Protein AF-A0A3E4MYN5-F1 (afdb_monomer_lite)

Structure (mmCIF, N/CA/C/O backbone):
data_AF-A0A3E4MYN5-F1
#
_entry.id   AF-A0A3E4MYN5-F1
#
loop_
_atom_site.group_PDB
_atom_site.id
_atom_site.type_symbol
_atom_site.label_atom_id
_atom_site.label_alt_id
_atom_site.label_comp_id
_atom_site.label_asym_id
_atom_site.label_entity_id
_atom_site.label_seq_id
_atom_site.pdbx_PDB_ins_code
_atom_site.Cartn_x
_atom_site.Cartn_y
_atom_site.Cartn_z
_atom_site.occupancy
_atom_site.B_iso_or_equiv
_atom_site.auth_seq_id
_atom_site.auth_comp_id
_atom_site.auth_asym_id
_atom_site.auth_atom_id
_atom_site.pdbx_PDB_model_num
ATOM 1 N N . MET A 1 1 ? 17.726 -16.359 1.952 1.00 47.84 1 MET A N 1
ATOM 2 C CA . MET A 1 1 ? 16.923 -15.198 1.510 1.00 47.84 1 MET A CA 1
ATOM 3 C C . MET A 1 1 ? 17.774 -14.364 0.583 1.00 47.84 1 MET A C 1
ATOM 5 O O . MET A 1 1 ? 18.949 -14.195 0.881 1.00 47.84 1 MET A O 1
ATOM 9 N N . ASN A 1 2 ? 17.230 -13.945 -0.558 1.00 58.69 2 ASN A N 1
ATOM 10 C CA . ASN A 1 2 ? 17.998 -13.217 -1.563 1.00 58.69 2 ASN A CA 1
ATOM 11 C C . ASN A 1 2 ? 18.380 -11.836 -0.999 1.00 58.69 2 ASN A C 1
ATOM 13 O O . ASN A 1 2 ? 17.564 -11.224 -0.311 1.00 58.69 2 ASN A O 1
ATOM 17 N N . HIS A 1 3 ? 19.586 -11.326 -1.277 1.00 74.69 3 HIS A N 1
ATOM 18 C CA . HIS A 1 3 ? 20.035 -10.018 -0.761 1.00 74.69 3 HIS A CA 1
ATOM 19 C C . HIS A 1 3 ? 19.040 -8.881 -1.073 1.00 74.69 3 HIS A C 1
ATOM 21 O O . HIS A 1 3 ? 18.851 -7.980 -0.261 1.00 74.69 3 HIS A O 1
ATOM 27 N N . LEU A 1 4 ? 18.336 -8.972 -2.207 1.00 80.69 4 LEU A N 1
ATOM 28 C CA . LEU A 1 4 ? 17.331 -7.998 -2.629 1.00 80.69 4 LEU A CA 1
ATOM 29 C C . LEU A 1 4 ? 16.062 -7.986 -1.757 1.00 80.69 4 LEU A C 1
ATOM 31 O O . LEU A 1 4 ? 15.516 -6.912 -1.517 1.00 80.69 4 LEU A O 1
ATOM 35 N N . ASP A 1 5 ? 15.605 -9.139 -1.257 1.00 80.06 5 ASP A N 1
ATOM 36 C CA . ASP A 1 5 ? 14.388 -9.221 -0.429 1.00 80.06 5 ASP A CA 1
ATOM 37 C C . ASP A 1 5 ? 14.565 -8.435 0.873 1.00 80.06 5 ASP A C 1
ATOM 39 O O . ASP A 1 5 ? 13.696 -7.658 1.271 1.00 80.06 5 ASP A O 1
ATOM 43 N N . ASN A 1 6 ? 15.738 -8.585 1.495 1.00 83.50 6 ASN A N 1
ATOM 44 C CA . ASN A 1 6 ? 16.096 -7.857 2.708 1.00 83.50 6 ASN A CA 1
ATOM 45 C C . ASN A 1 6 ? 16.188 -6.348 2.443 1.00 83.50 6 ASN A C 1
ATOM 47 O O . ASN A 1 6 ? 15.702 -5.557 3.242 1.00 83.50 6 ASN A O 1
ATOM 51 N N . HIS A 1 7 ? 16.744 -5.931 1.302 1.00 88.69 7 HIS A N 1
ATOM 52 C CA . HIS A 1 7 ? 16.850 -4.509 0.959 1.00 88.69 7 HIS A CA 1
ATOM 53 C C . HIS A 1 7 ? 15.493 -3.859 0.652 1.00 88.69 7 HIS A C 1
ATOM 55 O O . HIS A 1 7 ? 15.255 -2.717 1.044 1.00 88.69 7 HIS A O 1
ATOM 61 N N . ILE A 1 8 ? 14.585 -4.588 -0.006 1.00 87.38 8 ILE A N 1
ATOM 62 C CA . ILE A 1 8 ? 13.197 -4.160 -0.245 1.00 87.38 8 ILE A CA 1
ATOM 63 C C . ILE A 1 8 ? 12.482 -3.896 1.081 1.00 87.38 8 ILE A C 1
ATOM 65 O O . ILE A 1 8 ? 11.819 -2.873 1.249 1.00 87.38 8 ILE A O 1
ATOM 69 N N . ILE A 1 9 ? 12.648 -4.796 2.043 1.00 84.56 9 ILE A N 1
ATOM 70 C CA . ILE A 1 9 ? 12.071 -4.667 3.381 1.00 84.56 9 ILE A CA 1
ATOM 71 C C . ILE A 1 9 ? 12.673 -3.496 4.118 1.00 84.56 9 ILE A C 1
ATOM 73 O O . ILE A 1 9 ? 11.936 -2.636 4.592 1.00 84.56 9 ILE A O 1
ATOM 77 N N . ASP A 1 10 ? 13.998 -3.421 4.158 1.00 86.94 10 ASP A N 1
ATOM 78 C CA . ASP A 1 10 ? 14.696 -2.315 4.788 1.00 86.94 10 ASP A CA 1
ATOM 79 C C . ASP A 1 10 ? 14.221 -0.976 4.223 1.00 86.94 10 ASP A C 1
ATOM 81 O O . ASP A 1 10 ? 14.010 -0.040 4.993 1.00 86.94 10 ASP A O 1
ATOM 85 N N . ALA A 1 11 ? 13.988 -0.876 2.912 1.00 88.88 11 ALA A N 1
ATOM 86 C CA . ALA A 1 11 ? 13.435 0.323 2.292 1.00 88.88 11 ALA A CA 1
ATOM 87 C C . ALA A 1 11 ? 11.997 0.616 2.757 1.00 88.88 11 ALA A C 1
ATOM 89 O O . ALA A 1 11 ? 11.716 1.737 3.185 1.00 88.88 11 ALA A O 1
ATOM 90 N N . LEU A 1 12 ? 11.101 -0.379 2.729 1.00 87.44 12 LEU A N 1
ATOM 91 C CA . LEU A 1 12 ? 9.710 -0.228 3.179 1.00 87.44 12 LEU A CA 1
ATOM 92 C C . LEU A 1 12 ? 9.636 0.215 4.647 1.00 87.44 12 LEU A C 1
ATOM 94 O O . LEU A 1 12 ? 8.982 1.209 4.962 1.00 87.44 12 LEU A O 1
ATOM 98 N N . TYR A 1 13 ? 10.355 -0.463 5.541 1.00 82.56 13 TYR A N 1
ATOM 99 C CA . TYR A 1 13 ? 10.374 -0.122 6.964 1.00 82.56 13 TYR A CA 1
ATOM 100 C C . TYR A 1 13 ? 11.099 1.190 7.251 1.00 82.56 13 TYR A C 1
ATOM 102 O O . TYR A 1 13 ? 10.694 1.926 8.148 1.00 82.56 13 TYR A O 1
ATOM 110 N N . SER A 1 14 ? 12.117 1.544 6.463 1.00 82.62 14 SER A N 1
ATOM 111 C CA . SER A 1 14 ? 12.738 2.867 6.561 1.00 82.62 14 SER A CA 1
ATOM 112 C C . SER A 1 14 ? 11.757 3.986 6.183 1.00 82.62 14 SER A C 1
ATOM 114 O O . SER A 1 14 ? 11.806 5.038 6.817 1.00 82.62 14 SER A O 1
ATOM 116 N N . LYS A 1 15 ? 10.837 3.785 5.217 1.00 83.56 15 LYS A N 1
ATOM 117 C CA . LYS A 1 15 ? 9.752 4.759 4.952 1.00 83.56 15 LYS A CA 1
ATOM 118 C C . LYS A 1 15 ? 8.786 4.839 6.135 1.00 83.56 15 LYS A C 1
ATOM 120 O O . LYS A 1 15 ? 8.474 5.941 6.573 1.00 83.56 15 LYS A O 1
ATOM 125 N N . ILE A 1 16 ? 8.349 3.696 6.670 1.00 80.38 16 ILE A N 1
ATOM 126 C CA . ILE A 1 16 ? 7.387 3.617 7.787 1.00 80.38 16 ILE A CA 1
ATOM 127 C C . ILE A 1 16 ? 7.913 4.308 9.052 1.00 80.38 16 ILE A C 1
ATOM 129 O O . ILE A 1 16 ? 7.171 5.017 9.727 1.00 80.38 16 ILE A O 1
ATOM 133 N N . ASN A 1 17 ? 9.195 4.108 9.360 1.00 76.00 17 ASN A N 1
ATOM 134 C CA . ASN A 1 17 ? 9.843 4.654 10.552 1.00 76.00 17 ASN A CA 1
ATOM 135 C C . ASN A 1 17 ? 10.451 6.040 10.329 1.00 76.00 17 ASN A C 1
ATOM 137 O O . ASN A 1 17 ? 11.089 6.589 11.233 1.00 76.00 17 ASN A O 1
ATOM 141 N N . SER A 1 18 ? 10.299 6.603 9.129 1.00 71.00 18 SER A N 1
ATOM 142 C CA . SER A 1 18 ? 10.777 7.945 8.846 1.00 71.00 18 SER A CA 1
ATOM 143 C C . SER A 1 18 ? 10.052 8.919 9.769 1.00 71.00 18 SER A C 1
ATOM 145 O O . SER A 1 18 ? 8.834 9.058 9.718 1.00 71.00 18 SER A O 1
ATOM 147 N N . LYS A 1 19 ? 10.812 9.612 10.621 1.00 61.97 19 LYS A N 1
ATOM 148 C CA . LYS A 1 19 ? 10.294 10.700 11.468 1.00 61.97 19 LYS A CA 1
ATOM 149 C C . LYS A 1 19 ? 9.914 11.945 10.659 1.00 61.97 19 LYS A C 1
ATOM 151 O O . LYS A 1 19 ? 9.516 12.947 11.238 1.00 61.97 19 LYS A O 1
ATOM 156 N N . ASN A 1 20 ? 10.122 11.910 9.345 1.00 59.31 20 ASN A N 1
ATOM 157 C CA . ASN A 1 20 ? 9.845 13.004 8.438 1.00 59.31 20 ASN A CA 1
ATOM 158 C C . ASN A 1 20 ? 8.444 12.824 7.850 1.00 59.31 20 ASN A C 1
ATOM 160 O O . ASN A 1 20 ? 8.134 11.759 7.314 1.00 59.31 20 ASN A O 1
ATOM 164 N N . ASP A 1 21 ? 7.650 13.892 7.858 1.00 57.69 21 ASP A N 1
ATOM 165 C CA . ASP A 1 21 ? 6.297 13.939 7.287 1.00 57.69 21 ASP A CA 1
ATOM 166 C C . ASP A 1 21 ? 6.255 13.524 5.805 1.00 57.69 21 ASP A C 1
ATOM 168 O O . ASP A 1 21 ? 5.202 13.225 5.250 1.00 57.69 21 ASP A O 1
ATOM 172 N N . LYS A 1 22 ? 7.411 13.478 5.136 1.00 63.59 22 LYS A N 1
ATOM 173 C CA . LYS A 1 22 ? 7.540 13.096 3.727 1.00 63.59 22 LYS A CA 1
ATOM 174 C C . LYS A 1 22 ? 7.622 11.584 3.465 1.00 63.59 22 LYS A C 1
ATOM 176 O O . LYS A 1 22 ? 7.749 11.216 2.302 1.00 63.59 22 LYS A O 1
ATOM 181 N N . PHE A 1 23 ? 7.585 10.714 4.487 1.00 73.62 23 PHE A N 1
ATOM 182 C CA . PHE A 1 23 ? 7.603 9.241 4.335 1.00 73.62 23 PHE A CA 1
ATOM 183 C C . PHE A 1 23 ? 8.677 8.723 3.357 1.00 73.62 23 PHE A C 1
ATOM 185 O O . PHE A 1 23 ? 8.452 7.777 2.613 1.00 73.62 23 PHE A O 1
ATOM 192 N N . LYS A 1 24 ? 9.852 9.356 3.313 1.00 78.00 24 LYS A N 1
ATOM 193 C CA . LYS A 1 24 ? 10.896 9.107 2.306 1.00 78.00 24 LYS A CA 1
ATOM 194 C C . LYS A 1 24 ? 12.142 8.503 2.958 1.00 78.00 24 LYS A C 1
ATOM 196 O O . LYS A 1 24 ? 12.507 8.896 4.069 1.00 78.00 24 LYS A O 1
ATOM 201 N N . ILE A 1 25 ? 12.824 7.600 2.249 1.00 85.50 25 ILE A N 1
ATOM 202 C CA . ILE A 1 25 ? 14.185 7.162 2.601 1.00 85.50 25 ILE A CA 1
ATOM 203 C C . ILE A 1 25 ? 15.215 8.106 1.976 1.00 85.50 25 ILE A C 1
ATOM 205 O O . ILE A 1 25 ? 15.001 8.624 0.880 1.00 85.50 25 ILE A O 1
ATOM 209 N N . SER A 1 26 ? 16.334 8.362 2.658 1.00 86.12 26 SER A N 1
ATOM 210 C CA . SER A 1 26 ? 17.365 9.248 2.106 1.00 86.12 26 SER A CA 1
ATOM 211 C C . SER A 1 26 ? 17.964 8.669 0.822 1.00 86.12 26 SER A C 1
ATOM 213 O O . SER A 1 26 ? 18.038 7.453 0.645 1.00 86.12 26 SER A O 1
ATOM 215 N N . GLU A 1 27 ? 18.423 9.544 -0.072 1.00 89.56 27 GLU A N 1
ATOM 216 C CA . GLU A 1 27 ? 19.069 9.142 -1.331 1.00 89.56 27 GLU A CA 1
ATOM 217 C C . GLU A 1 27 ? 20.306 8.286 -1.076 1.00 89.56 27 GLU A C 1
ATOM 219 O O . GLU A 1 27 ? 20.479 7.239 -1.695 1.00 89.56 27 GLU A O 1
ATOM 224 N N . GLN A 1 28 ? 21.104 8.671 -0.077 1.00 90.19 28 GLN A N 1
ATOM 225 C CA . GLN A 1 28 ? 22.245 7.887 0.379 1.00 90.19 28 GLN A CA 1
ATOM 226 C C . GLN A 1 28 ? 21.822 6.483 0.827 1.00 90.19 28 GLN A C 1
ATOM 228 O O . GLN A 1 28 ? 22.451 5.505 0.433 1.00 90.19 28 GLN A O 1
ATOM 233 N N . ARG A 1 29 ? 20.746 6.355 1.619 1.00 90.81 29 ARG A N 1
ATOM 234 C CA . ARG A 1 29 ? 20.261 5.045 2.075 1.00 90.81 29 ARG A CA 1
ATOM 235 C C . ARG A 1 29 ? 19.728 4.209 0.914 1.00 90.81 29 ARG A C 1
ATOM 237 O O . ARG A 1 29 ? 20.010 3.018 0.879 1.00 90.81 29 ARG A O 1
ATOM 244 N N . PHE A 1 30 ? 19.008 4.809 -0.034 1.00 92.12 30 PHE A N 1
ATOM 245 C CA . PHE A 1 30 ? 18.539 4.110 -1.234 1.00 92.12 30 PHE A CA 1
ATOM 246 C C . PHE A 1 30 ? 19.709 3.574 -2.062 1.00 92.12 30 PHE A C 1
ATOM 248 O O . PHE A 1 30 ? 19.714 2.399 -2.417 1.00 92.12 30 PHE A O 1
ATOM 255 N N . ASN A 1 31 ? 20.736 4.396 -2.291 1.00 91.69 31 ASN A N 1
ATOM 256 C CA . ASN A 1 31 ? 21.931 3.970 -3.011 1.00 91.69 31 ASN A CA 1
ATOM 257 C C . ASN A 1 31 ? 22.695 2.863 -2.260 1.00 91.69 31 ASN A C 1
ATOM 259 O O . ASN A 1 31 ? 23.165 1.919 -2.880 1.00 91.69 31 ASN A O 1
ATOM 263 N N . VAL A 1 32 ? 22.770 2.917 -0.925 1.00 92.44 32 VAL A N 1
ATOM 264 C CA . VAL A 1 32 ? 23.364 1.834 -0.114 1.00 92.44 32 VAL A CA 1
ATOM 265 C C . VAL A 1 32 ? 22.583 0.524 -0.253 1.00 92.44 32 VAL A C 1
ATOM 267 O O . VAL A 1 32 ? 23.192 -0.539 -0.324 1.00 92.44 32 VAL A O 1
ATOM 270 N N . LEU A 1 33 ? 21.250 0.586 -0.289 1.00 92.19 33 LEU A N 1
ATOM 271 C CA . LEU A 1 33 ? 20.398 -0.599 -0.398 1.00 92.19 33 LEU A CA 1
ATOM 272 C C . LEU A 1 33 ? 20.410 -1.197 -1.810 1.00 92.19 33 LEU A C 1
ATOM 274 O O . LEU A 1 33 ? 20.497 -2.408 -1.965 1.00 92.19 33 LEU A O 1
ATOM 278 N N . PHE A 1 34 ? 20.322 -0.384 -2.856 1.00 92.69 34 PHE A N 1
ATOM 279 C CA . PHE A 1 34 ? 20.093 -0.903 -4.209 1.00 92.69 34 PHE A CA 1
ATOM 280 C C . PHE A 1 34 ? 21.289 -0.736 -5.148 1.00 92.69 34 PHE A C 1
ATOM 282 O O . PHE A 1 34 ? 21.304 -1.331 -6.221 1.00 92.69 34 PHE A O 1
ATOM 289 N N . GLY A 1 35 ? 22.309 0.028 -4.752 1.00 91.88 35 GLY A N 1
ATOM 290 C CA . GLY A 1 35 ? 23.487 0.298 -5.578 1.00 91.88 35 GLY A CA 1
ATOM 291 C C . GLY A 1 35 ? 23.175 1.082 -6.853 1.00 91.88 35 GLY A C 1
ATOM 292 O O . GLY A 1 35 ? 23.945 0.985 -7.806 1.00 91.88 35 GLY A O 1
ATOM 293 N N . ILE A 1 36 ? 22.045 1.797 -6.883 1.00 93.06 36 ILE A N 1
ATOM 294 C CA . ILE A 1 36 ? 21.559 2.575 -8.025 1.00 93.06 36 ILE A CA 1
ATOM 295 C C . ILE A 1 36 ? 21.145 3.982 -7.588 1.00 93.06 36 ILE A C 1
ATOM 297 O O . ILE A 1 36 ? 20.711 4.209 -6.452 1.00 93.06 36 ILE A O 1
ATOM 301 N N . SER A 1 37 ? 21.233 4.929 -8.523 1.00 91.50 37 SER A N 1
ATOM 302 C CA . SER A 1 37 ? 20.778 6.301 -8.305 1.00 91.50 37 SER A CA 1
ATOM 303 C C . SER A 1 37 ? 19.246 6.363 -8.173 1.00 91.50 37 SER A C 1
ATOM 305 O O . SER A 1 37 ? 18.537 5.849 -9.043 1.00 91.50 37 SER A O 1
ATOM 307 N N . PRO A 1 38 ? 18.704 7.049 -7.149 1.00 90.50 38 PRO A N 1
ATOM 308 C CA . PRO A 1 38 ? 17.270 7.320 -7.048 1.00 90.50 38 PRO A CA 1
ATOM 309 C C . PRO A 1 38 ? 16.726 8.135 -8.228 1.00 90.50 38 PRO A C 1
ATOM 311 O O . PRO A 1 38 ? 15.574 7.955 -8.618 1.00 90.50 38 PRO A O 1
ATOM 314 N N . THR A 1 39 ? 17.547 9.012 -8.815 1.00 90.69 39 THR A N 1
ATOM 315 C CA . THR A 1 39 ? 17.186 9.786 -10.013 1.00 90.69 39 THR A CA 1
ATOM 316 C C . THR A 1 39 ? 16.968 8.864 -11.203 1.00 90.69 39 THR A C 1
ATOM 318 O O . THR A 1 39 ? 15.941 8.966 -11.876 1.00 90.69 39 THR A O 1
ATOM 321 N N . PHE A 1 40 ? 17.886 7.913 -11.404 1.00 91.62 40 PHE A N 1
ATOM 322 C CA . PHE A 1 40 ? 17.761 6.922 -12.467 1.00 91.62 40 PHE A CA 1
ATOM 323 C C . PHE A 1 40 ? 16.501 6.074 -12.267 1.00 91.62 40 PHE A C 1
ATOM 325 O O . PHE A 1 40 ? 15.706 5.902 -13.186 1.00 91.62 40 PHE A O 1
ATOM 332 N N . TYR A 1 41 ? 16.275 5.615 -11.033 1.00 92.12 41 TYR A N 1
ATOM 333 C CA . TYR A 1 41 ? 15.111 4.819 -10.657 1.00 92.12 41 TYR A CA 1
ATOM 334 C C . TYR A 1 41 ? 13.768 5.513 -10.919 1.00 92.12 41 TYR A C 1
ATOM 336 O O . TYR A 1 41 ? 12.853 4.903 -11.469 1.00 92.12 41 TYR A O 1
ATOM 344 N N . LEU A 1 42 ? 13.641 6.780 -10.519 1.00 89.38 42 LEU A N 1
ATOM 345 C CA . LEU A 1 42 ? 12.385 7.519 -10.621 1.00 89.38 42 LEU A CA 1
ATOM 346 C C . LEU A 1 42 ? 12.098 8.039 -12.030 1.00 89.38 42 LEU A C 1
ATOM 348 O O . LEU A 1 42 ? 10.951 7.995 -12.468 1.00 89.38 42 LEU A O 1
ATOM 352 N N . TYR A 1 43 ? 13.111 8.580 -12.707 1.00 88.44 43 TYR A N 1
ATOM 353 C CA . TYR A 1 43 ? 12.893 9.431 -13.877 1.00 88.44 43 TYR A CA 1
ATOM 354 C C . TYR A 1 43 ? 13.440 8.814 -15.156 1.00 88.44 43 TYR A C 1
ATOM 356 O O . TYR A 1 43 ? 12.702 8.682 -16.133 1.00 88.44 43 TYR A O 1
ATOM 364 N N . GLU A 1 44 ? 14.708 8.403 -15.158 1.00 90.00 44 GLU A N 1
ATOM 365 C CA . GLU A 1 44 ? 15.354 7.901 -16.376 1.00 90.00 44 GLU A CA 1
ATOM 366 C C . GLU A 1 44 ? 14.777 6.544 -16.771 1.00 90.00 44 GLU A C 1
ATOM 368 O O . GLU A 1 44 ? 14.348 6.370 -17.908 1.00 90.00 44 GLU A O 1
ATOM 373 N N . TYR A 1 45 ? 14.650 5.618 -15.817 1.00 89.25 45 TYR A N 1
ATOM 374 C CA . TYR A 1 45 ? 14.056 4.306 -16.058 1.00 89.25 45 TYR A CA 1
ATOM 375 C C . TYR A 1 45 ? 12.612 4.418 -16.572 1.00 89.25 45 TYR A C 1
ATOM 377 O O . TYR A 1 45 ? 12.260 3.775 -17.559 1.00 89.25 45 TYR A O 1
ATOM 385 N N . SER A 1 46 ? 11.782 5.264 -15.947 1.00 85.38 46 SER A N 1
ATOM 386 C CA . SER A 1 46 ? 10.396 5.475 -16.393 1.00 85.38 46 SER A CA 1
ATOM 387 C C . SER A 1 46 ? 10.334 6.059 -17.807 1.00 85.38 46 SER A C 1
ATOM 389 O O . SER A 1 46 ? 9.517 5.613 -18.607 1.00 85.38 46 SER A O 1
ATOM 391 N N . SER A 1 47 ? 11.198 7.027 -18.127 1.00 87.00 47 SER A N 1
ATOM 392 C CA . SER A 1 47 ? 11.230 7.662 -19.452 1.00 87.00 47 SER A CA 1
ATOM 393 C C . SER A 1 47 ? 11.701 6.687 -20.535 1.00 87.00 47 SER A C 1
ATOM 395 O O . SER A 1 47 ? 11.107 6.618 -21.609 1.00 87.00 47 SER A O 1
ATOM 397 N N . LEU A 1 48 ? 12.727 5.880 -20.238 1.00 87.69 48 LEU A N 1
ATOM 398 C CA . LEU A 1 48 ? 13.209 4.825 -21.133 1.00 87.69 48 LEU A CA 1
ATOM 399 C C . LEU A 1 48 ? 12.118 3.786 -21.407 1.00 87.69 48 LEU A C 1
ATOM 401 O O . LEU A 1 48 ? 11.913 3.389 -22.554 1.00 87.69 48 LEU A O 1
ATOM 405 N N . LEU A 1 49 ? 11.388 3.373 -20.367 1.00 85.25 49 LEU A N 1
ATOM 406 C CA . LEU A 1 49 ? 10.285 2.425 -20.495 1.00 85.25 49 LEU A CA 1
ATOM 407 C C . LEU A 1 49 ? 9.169 2.965 -21.402 1.00 85.25 49 LEU A C 1
ATOM 409 O O . LEU A 1 49 ? 8.695 2.252 -22.288 1.00 85.25 49 LEU A O 1
ATOM 413 N N . GLU A 1 50 ? 8.773 4.226 -21.209 1.00 84.69 50 GLU A N 1
ATOM 414 C CA . GLU A 1 50 ? 7.782 4.909 -22.049 1.00 84.69 50 GLU A CA 1
ATOM 415 C C . GLU A 1 50 ? 8.220 4.973 -23.515 1.00 84.69 50 GLU A C 1
ATOM 417 O O . GLU A 1 50 ? 7.439 4.628 -24.405 1.00 84.69 50 GLU A O 1
ATOM 422 N N . GLN A 1 51 ? 9.479 5.341 -23.769 1.00 84.69 51 GLN A N 1
ATOM 423 C CA . GLN A 1 51 ? 10.039 5.399 -25.118 1.00 84.69 51 GLN A CA 1
ATOM 424 C C . GLN A 1 51 ? 10.057 4.018 -25.792 1.00 84.69 51 GLN A C 1
ATOM 426 O O . GLN A 1 51 ? 9.653 3.893 -26.948 1.00 84.69 51 GLN A O 1
ATOM 431 N N . CYS A 1 52 ? 10.467 2.966 -25.076 1.00 82.56 52 CYS A N 1
ATOM 432 C CA . CYS A 1 52 ? 10.489 1.598 -25.604 1.00 82.56 52 CYS A CA 1
ATOM 433 C C . CYS A 1 52 ? 9.087 1.105 -25.982 1.00 82.56 52 CYS A C 1
ATOM 435 O O . CYS A 1 52 ? 8.892 0.509 -27.043 1.00 82.56 52 CYS A O 1
ATOM 437 N N . ILE A 1 53 ? 8.093 1.377 -25.133 1.00 80.88 53 ILE A N 1
ATOM 438 C CA . ILE A 1 53 ? 6.692 1.042 -25.414 1.00 80.88 53 ILE A CA 1
ATOM 439 C C . ILE A 1 53 ? 6.200 1.817 -26.638 1.00 80.88 53 ILE A C 1
ATOM 441 O O . ILE A 1 53 ? 5.593 1.224 -27.530 1.00 80.88 53 ILE A O 1
ATOM 445 N N . TYR A 1 54 ? 6.479 3.120 -26.713 1.00 81.50 54 TYR A N 1
ATOM 446 C CA . TYR A 1 54 ? 6.091 3.940 -27.858 1.00 81.50 54 TYR A CA 1
ATOM 447 C C . TYR A 1 54 ? 6.656 3.381 -29.173 1.00 81.50 54 TYR A C 1
ATOM 449 O O . TYR A 1 54 ? 5.896 3.172 -30.121 1.00 81.50 54 TYR A O 1
ATOM 457 N N . ASN A 1 55 ? 7.953 3.057 -29.192 1.00 82.06 55 ASN A N 1
ATOM 458 C CA . ASN A 1 55 ? 8.646 2.511 -30.359 1.00 82.06 55 ASN A CA 1
ATOM 459 C C . ASN A 1 55 ? 8.115 1.133 -30.773 1.00 82.06 55 ASN A C 1
ATOM 461 O O . ASN A 1 55 ? 7.953 0.870 -31.961 1.00 82.06 55 ASN A O 1
ATOM 465 N N . LYS A 1 56 ? 7.833 0.240 -29.814 1.00 79.56 56 LYS A N 1
ATOM 466 C CA . LYS A 1 56 ? 7.373 -1.121 -30.128 1.00 79.56 56 LYS A CA 1
ATOM 467 C C . LYS A 1 56 ? 5.933 -1.162 -30.642 1.00 79.56 56 LYS A C 1
ATOM 469 O O . LYS A 1 56 ? 5.615 -1.996 -31.486 1.00 79.56 56 LYS A O 1
ATOM 474 N N . TYR A 1 57 ? 5.058 -0.291 -30.137 1.00 77.50 57 TYR A N 1
ATOM 475 C CA . TYR A 1 57 ? 3.618 -0.349 -30.428 1.00 77.50 57 TYR A CA 1
ATOM 476 C C . TYR A 1 57 ? 3.107 0.797 -31.313 1.00 77.50 57 TYR A C 1
ATOM 478 O O . TYR A 1 57 ? 1.890 0.960 -31.449 1.00 77.50 57 TYR A O 1
ATOM 486 N N . ASN A 1 58 ? 4.007 1.585 -31.918 1.00 69.38 58 ASN A N 1
ATOM 487 C CA . ASN A 1 58 ? 3.706 2.653 -32.883 1.00 69.38 58 ASN A CA 1
ATOM 488 C C . ASN A 1 58 ? 2.597 3.624 -32.428 1.00 69.38 58 ASN A C 1
ATOM 490 O O . ASN A 1 58 ? 1.803 4.095 -33.237 1.00 69.38 58 ASN A O 1
ATOM 494 N N . GLY A 1 59 ? 2.470 3.876 -31.122 1.00 63.78 59 GLY A N 1
ATOM 495 C CA . GLY A 1 59 ? 1.426 4.739 -30.554 1.00 63.78 59 GLY A CA 1
ATOM 496 C C . GLY A 1 59 ? -0.030 4.251 -30.694 1.00 63.78 59 GLY A C 1
ATOM 497 O O . GLY A 1 59 ? -0.928 4.916 -30.188 1.00 63.78 59 GLY A O 1
ATOM 498 N N . ILE A 1 60 ? -0.300 3.098 -31.321 1.00 54.94 60 ILE A N 1
ATOM 499 C CA . ILE A 1 60 ? -1.668 2.637 -31.650 1.00 54.94 60 ILE A CA 1
ATOM 500 C C . ILE A 1 60 ? -2.311 1.835 -30.500 1.00 54.94 60 ILE A C 1
ATOM 502 O O . ILE A 1 60 ? -3.532 1.822 -30.360 1.00 54.94 60 ILE A O 1
ATOM 506 N N . VAL A 1 61 ? -1.514 1.233 -29.607 1.00 57.25 61 VAL A N 1
ATOM 507 C CA . VAL A 1 61 ? -2.010 0.481 -28.425 1.00 57.25 61 VAL A CA 1
ATOM 508 C C . VAL A 1 61 ? -1.882 1.288 -27.120 1.00 57.25 61 VAL A C 1
ATOM 510 O O . VAL A 1 61 ? -1.987 0.751 -26.016 1.00 57.25 61 VAL A O 1
ATOM 513 N N . LEU A 1 62 ? -1.682 2.605 -27.239 1.00 56.50 62 LEU A N 1
ATOM 514 C CA . LEU A 1 62 ? -1.239 3.493 -26.163 1.00 56.50 62 LEU A CA 1
ATOM 515 C C . LEU A 1 62 ? -2.088 3.363 -24.889 1.00 56.50 62 LEU A C 1
ATOM 517 O O . LEU A 1 62 ? -1.536 3.212 -23.812 1.00 56.50 62 LEU A O 1
ATOM 521 N N . TYR A 1 63 ? -3.419 3.305 -24.976 1.00 61.53 63 TYR A N 1
ATOM 522 C CA . TYR A 1 63 ? -4.271 3.358 -23.780 1.00 61.53 63 TYR A CA 1
ATOM 523 C C . TYR A 1 63 ? -4.108 2.169 -22.821 1.00 61.53 63 TYR A C 1
ATOM 525 O O . TYR A 1 63 ? -4.043 2.371 -21.612 1.00 61.53 63 TYR A O 1
ATOM 533 N N . LYS A 1 64 ? -4.007 0.929 -23.323 1.00 65.38 64 LYS A N 1
ATOM 534 C CA . LYS A 1 64 ? -3.849 -0.251 -22.450 1.00 65.38 64 LYS A CA 1
ATOM 535 C C . LYS A 1 64 ? -2.474 -0.265 -21.780 1.00 65.38 64 LYS A C 1
ATOM 537 O O . LYS A 1 64 ? -2.377 -0.587 -20.600 1.00 65.38 64 LYS A O 1
ATOM 542 N N . TYR A 1 65 ? -1.435 0.114 -22.521 1.00 74.50 65 TYR A N 1
ATOM 543 C CA . TYR A 1 65 ? -0.069 0.177 -22.007 1.00 74.50 65 TYR A CA 1
ATOM 544 C C . TYR A 1 65 ? 0.142 1.380 -21.077 1.00 74.50 65 TYR A C 1
ATOM 546 O O . TYR A 1 65 ? 0.823 1.227 -20.071 1.00 74.50 65 TYR A O 1
ATOM 554 N N . LEU A 1 66 ? -0.499 2.528 -21.328 1.00 73.12 66 LEU A N 1
ATOM 555 C CA . LEU A 1 66 ? -0.445 3.717 -20.466 1.00 73.12 66 LEU A CA 1
ATOM 556 C C . LEU A 1 66 ? -0.970 3.438 -19.059 1.00 73.12 66 LEU A C 1
ATOM 558 O O . LEU A 1 66 ? -0.333 3.805 -18.081 1.00 73.12 66 LEU A O 1
ATOM 562 N N . TYR A 1 67 ? -2.089 2.729 -18.930 1.00 75.50 67 TYR A N 1
ATOM 563 C CA . TYR A 1 67 ? -2.621 2.431 -17.600 1.00 75.50 67 TYR A CA 1
ATOM 564 C C . TYR A 1 67 ? -1.760 1.428 -16.827 1.00 75.50 67 TYR A C 1
ATOM 566 O O . TYR A 1 67 ? -1.659 1.497 -15.603 1.00 75.50 67 TYR A O 1
ATOM 574 N N . ILE A 1 68 ? -1.113 0.501 -17.537 1.00 78.44 68 ILE A N 1
ATOM 575 C CA . ILE A 1 68 ? -0.142 -0.417 -16.933 1.00 78.44 68 ILE A CA 1
ATOM 576 C C . ILE A 1 68 ? 1.136 0.341 -16.559 1.00 78.44 68 ILE A C 1
ATOM 578 O O . ILE A 1 68 ? 1.710 0.070 -15.509 1.00 78.44 68 ILE A O 1
ATOM 582 N N . LEU A 1 69 ? 1.547 1.326 -17.359 1.00 80.00 69 LEU A N 1
ATOM 583 C CA . LEU A 1 69 ? 2.646 2.235 -17.045 1.00 80.00 69 LEU A CA 1
ATOM 584 C C . LEU A 1 69 ? 2.364 3.059 -15.786 1.00 80.00 69 LEU A C 1
ATOM 586 O O . LEU A 1 69 ? 3.224 3.127 -14.913 1.00 80.00 69 LEU A O 1
ATOM 590 N N . ASP A 1 70 ? 1.165 3.623 -15.638 1.00 80.56 70 ASP A N 1
ATOM 591 C CA . ASP A 1 70 ? 0.777 4.355 -14.425 1.00 80.56 70 ASP A CA 1
ATOM 592 C C . ASP A 1 70 ? 0.794 3.448 -13.190 1.00 80.56 70 ASP A C 1
ATOM 594 O O . ASP A 1 70 ? 1.266 3.840 -12.121 1.00 80.56 70 ASP A O 1
ATOM 598 N N . PHE A 1 71 ? 0.364 2.194 -13.345 1.00 81.56 71 PHE A N 1
ATOM 599 C CA . PHE A 1 71 ? 0.503 1.180 -12.306 1.00 81.56 71 PHE A CA 1
ATOM 600 C C . PHE A 1 71 ? 1.977 0.860 -11.985 1.00 81.56 71 PHE A C 1
ATOM 602 O O . PHE A 1 71 ? 2.349 0.797 -10.811 1.00 81.56 71 PHE A O 1
ATOM 609 N N . ILE A 1 72 ? 2.840 0.711 -12.997 1.00 85.56 72 ILE A N 1
ATOM 610 C CA . ILE A 1 72 ? 4.285 0.506 -12.811 1.00 85.56 72 ILE A CA 1
ATOM 611 C C . ILE A 1 72 ? 4.903 1.699 -12.074 1.00 85.56 72 ILE A C 1
ATOM 613 O O . ILE A 1 72 ? 5.673 1.487 -11.141 1.00 85.56 72 ILE A O 1
ATOM 617 N N . LYS A 1 73 ? 4.520 2.939 -12.398 1.00 83.88 73 LYS A N 1
ATOM 618 C CA . LYS A 1 73 ? 4.963 4.150 -11.683 1.00 83.88 73 LYS A CA 1
ATOM 619 C C . LYS A 1 73 ? 4.582 4.125 -10.199 1.00 83.88 73 LYS A C 1
ATOM 621 O O . LYS A 1 73 ? 5.380 4.540 -9.352 1.00 83.88 73 LYS A O 1
ATOM 626 N N . SER A 1 74 ? 3.415 3.584 -9.845 1.00 85.44 74 SER A N 1
ATOM 627 C CA . SER A 1 74 ? 3.047 3.372 -8.436 1.00 85.44 74 SER A CA 1
ATOM 628 C C . SER A 1 74 ? 3.962 2.371 -7.730 1.00 85.44 74 SER A C 1
ATOM 630 O O . SER A 1 74 ? 4.316 2.589 -6.572 1.00 85.44 74 SER A O 1
ATOM 632 N N . ILE A 1 75 ? 4.402 1.311 -8.418 1.00 88.88 75 ILE A N 1
ATOM 633 C CA . ILE A 1 75 ? 5.391 0.371 -7.869 1.00 88.88 75 ILE A CA 1
ATOM 634 C C . ILE A 1 75 ? 6.777 1.028 -7.773 1.00 88.88 75 ILE A C 1
ATOM 636 O O . ILE A 1 75 ? 7.434 0.891 -6.743 1.00 88.88 75 ILE A O 1
ATOM 640 N N . ILE A 1 76 ? 7.209 1.786 -8.790 1.00 89.06 76 ILE A N 1
ATOM 641 C CA . ILE A 1 76 ? 8.478 2.532 -8.763 1.00 89.06 76 ILE A CA 1
ATOM 642 C C . ILE A 1 76 ? 8.500 3.431 -7.518 1.00 89.06 76 ILE A C 1
ATOM 644 O O . ILE A 1 76 ? 9.392 3.372 -6.681 1.00 89.06 76 ILE A O 1
ATOM 648 N N . THR A 1 77 ? 7.454 4.203 -7.277 1.00 87.44 77 THR A N 1
ATOM 649 C CA . THR A 1 77 ? 7.460 5.141 -6.143 1.00 87.44 77 THR A CA 1
ATOM 650 C C . THR A 1 77 ? 7.270 4.488 -4.762 1.00 87.44 77 THR A C 1
ATOM 652 O O . THR A 1 77 ? 7.298 5.174 -3.734 1.00 87.44 77 THR A O 1
ATOM 655 N N . LEU A 1 78 ? 7.096 3.162 -4.696 1.00 89.25 78 LEU A N 1
ATOM 656 C CA . LEU A 1 78 ? 6.878 2.433 -3.448 1.00 89.25 78 LEU A CA 1
ATOM 657 C C . LEU A 1 78 ? 8.075 2.552 -2.496 1.00 89.25 78 LEU A C 1
ATOM 659 O O . LEU A 1 78 ? 7.895 2.897 -1.329 1.00 89.25 78 LEU A O 1
ATOM 663 N N . PHE A 1 79 ? 9.289 2.306 -2.996 1.00 88.75 79 PHE A N 1
ATOM 664 C CA . PHE A 1 79 ? 10.512 2.258 -2.181 1.00 88.75 79 PHE A CA 1
ATOM 665 C C . PHE A 1 79 ? 11.170 3.623 -1.994 1.00 88.75 79 PHE A C 1
ATOM 667 O O . PHE A 1 79 ? 11.800 3.878 -0.969 1.00 88.75 79 PHE A O 1
ATOM 674 N N . PHE A 1 80 ? 11.003 4.516 -2.964 1.00 88.00 80 PHE A N 1
ATOM 675 C CA . PHE A 1 80 ? 11.550 5.863 -2.928 1.00 88.00 80 PHE A CA 1
ATOM 676 C C . PHE A 1 80 ? 10.622 6.805 -3.684 1.00 88.00 80 PHE A C 1
ATOM 678 O O . PHE A 1 80 ? 10.162 6.469 -4.769 1.00 88.00 80 PHE A O 1
ATOM 685 N N . SER A 1 81 ? 10.355 7.977 -3.116 1.00 83.56 81 SER A N 1
ATOM 686 C CA . SER A 1 81 ? 9.516 9.013 -3.716 1.00 83.56 81 SER A CA 1
ATOM 687 C C . SER A 1 81 ? 10.288 10.338 -3.814 1.00 83.56 81 SER A C 1
ATOM 689 O O . SER A 1 81 ? 11.157 10.619 -2.975 1.00 83.56 81 SER A O 1
ATOM 691 N N . PRO A 1 82 ? 10.040 11.158 -4.852 1.00 76.62 82 PRO A N 1
ATOM 692 C CA . PRO A 1 82 ? 10.686 12.457 -4.981 1.00 76.62 82 PRO A CA 1
ATOM 693 C C . PRO A 1 82 ? 10.167 13.462 -3.947 1.00 76.62 82 PRO A C 1
ATOM 695 O O . PRO A 1 82 ? 9.085 13.317 -3.393 1.00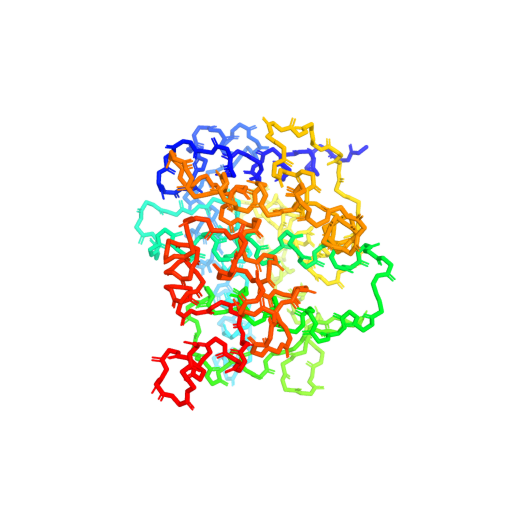 76.62 82 PRO A O 1
ATOM 698 N N . ILE A 1 83 ? 10.936 14.526 -3.698 1.00 67.56 83 ILE A N 1
ATOM 699 C CA . ILE A 1 83 ? 10.611 15.547 -2.677 1.00 67.56 83 ILE A CA 1
ATOM 700 C C . ILE A 1 83 ? 9.284 16.272 -2.977 1.00 67.56 83 ILE A C 1
ATOM 702 O O . ILE A 1 83 ? 8.650 16.770 -2.047 1.00 67.56 83 ILE A O 1
ATOM 706 N N . ASN A 1 84 ? 8.869 16.274 -4.249 1.00 63.88 84 ASN A N 1
ATOM 707 C CA . ASN A 1 84 ? 7.673 16.940 -4.762 1.00 63.88 84 ASN A CA 1
ATOM 708 C C . ASN A 1 84 ? 6.623 15.952 -5.308 1.00 63.88 84 ASN A C 1
ATOM 710 O O . ASN A 1 84 ? 5.743 16.373 -6.056 1.00 63.88 84 ASN A O 1
ATOM 714 N N . SER A 1 85 ? 6.707 14.647 -5.002 1.00 61.53 85 SER A N 1
ATOM 715 C CA . SER A 1 85 ? 5.560 13.766 -5.275 1.00 61.53 85 SER A CA 1
ATOM 716 C C . SER A 1 85 ? 4.358 14.223 -4.453 1.00 61.53 85 SER A C 1
ATOM 718 O O . SER A 1 85 ? 4.531 14.908 -3.447 1.00 61.53 85 SER A O 1
ATOM 720 N N . ASN A 1 86 ? 3.163 13.833 -4.896 1.00 57.69 86 ASN A N 1
ATOM 721 C CA . ASN A 1 86 ? 1.867 14.070 -4.256 1.00 57.69 86 ASN A CA 1
ATOM 722 C C . ASN A 1 86 ? 1.900 14.101 -2.712 1.00 57.69 86 ASN A C 1
ATOM 724 O O . ASN A 1 86 ? 2.751 13.479 -2.080 1.00 57.69 86 ASN A O 1
ATOM 728 N N . SER A 1 87 ? 0.919 14.783 -2.109 1.00 68.31 87 SER A N 1
ATOM 729 C CA . SER A 1 87 ? 0.792 14.982 -0.656 1.00 68.31 87 SER A CA 1
ATOM 730 C C . SER A 1 87 ? 1.147 13.747 0.182 1.00 68.31 87 SER A C 1
ATOM 732 O O . SER A 1 87 ? 0.823 12.627 -0.207 1.00 68.31 87 SER A O 1
ATOM 734 N N . CYS A 1 88 ? 1.702 13.972 1.377 1.00 73.06 88 CYS A N 1
ATOM 735 C CA . CYS A 1 88 ? 1.985 12.973 2.422 1.00 73.06 88 CYS A CA 1
ATOM 736 C C . CYS A 1 88 ? 0.938 11.837 2.517 1.00 73.06 88 CYS A C 1
ATOM 738 O O . CYS A 1 88 ? 1.298 10.663 2.608 1.00 73.06 88 CYS A O 1
ATOM 740 N N . GLU A 1 89 ? -0.351 12.169 2.409 1.00 74.81 89 GLU A N 1
ATOM 741 C CA . GLU A 1 89 ? -1.456 11.207 2.468 1.00 74.81 89 GLU A CA 1
ATOM 742 C C . GLU A 1 89 ? -1.474 10.188 1.310 1.00 74.81 89 GLU A C 1
ATOM 744 O O . GLU A 1 89 ? -1.830 9.034 1.530 1.00 74.81 89 GLU A O 1
ATOM 749 N N . ASN A 1 90 ? -1.012 10.536 0.104 1.00 78.81 90 ASN A N 1
ATOM 750 C CA . ASN A 1 90 ? -0.930 9.595 -1.023 1.00 78.81 90 ASN A CA 1
ATOM 751 C C . ASN A 1 90 ? 0.215 8.591 -0.837 1.00 78.81 90 ASN A C 1
ATOM 753 O O . ASN A 1 90 ? 0.081 7.412 -1.161 1.00 78.81 90 ASN A O 1
ATOM 757 N N . GLU A 1 91 ? 1.346 9.034 -0.287 1.00 81.38 91 GLU A N 1
ATOM 758 C CA . GLU A 1 91 ? 2.451 8.131 0.048 1.00 81.38 91 GLU A CA 1
ATOM 759 C C . GLU A 1 91 ? 2.073 7.191 1.194 1.00 81.38 91 GLU A C 1
ATOM 761 O O . GLU A 1 91 ? 2.353 5.990 1.128 1.00 81.38 91 GLU A O 1
ATOM 766 N N . TYR A 1 92 ? 1.373 7.718 2.200 1.00 82.69 92 TYR A N 1
ATOM 767 C CA . TYR A 1 92 ? 0.799 6.924 3.277 1.00 82.69 92 TYR A CA 1
ATOM 768 C C . TYR A 1 92 ? -0.180 5.873 2.732 1.00 82.69 92 TYR A C 1
ATOM 770 O O . TYR A 1 92 ? 0.014 4.680 2.960 1.00 82.69 92 TYR A O 1
ATOM 778 N N . ALA A 1 93 ? -1.176 6.299 1.952 1.00 83.19 93 ALA A N 1
ATOM 779 C CA . ALA A 1 93 ? -2.183 5.458 1.311 1.00 83.19 93 ALA A CA 1
ATOM 780 C C . ALA A 1 93 ? -1.581 4.285 0.532 1.00 83.19 93 ALA A C 1
ATOM 782 O O . ALA A 1 93 ? -2.021 3.139 0.658 1.00 83.19 93 ALA A O 1
ATOM 783 N N . LYS A 1 94 ? -0.549 4.572 -0.262 1.00 87.44 94 LYS A N 1
ATOM 784 C CA . LYS A 1 94 ? 0.161 3.601 -1.096 1.00 87.44 94 LYS A CA 1
ATOM 785 C C . LYS A 1 94 ? 0.871 2.552 -0.253 1.00 87.44 94 LYS A C 1
ATOM 787 O O . LYS A 1 94 ? 0.712 1.360 -0.499 1.00 87.44 94 LYS A O 1
ATOM 792 N N . LEU A 1 95 ? 1.622 2.981 0.762 1.00 87.56 95 LEU A N 1
ATOM 793 C CA . LEU A 1 95 ? 2.323 2.065 1.664 1.00 87.56 95 LEU A CA 1
ATOM 794 C C . LEU A 1 95 ? 1.348 1.244 2.509 1.00 87.56 95 LEU A C 1
ATOM 796 O O . LEU A 1 95 ? 1.504 0.029 2.619 1.00 87.56 95 LEU A O 1
ATOM 800 N N . TYR A 1 96 ? 0.328 1.897 3.067 1.00 87.44 96 TYR A N 1
ATOM 801 C CA . TYR A 1 96 ? -0.712 1.262 3.870 1.00 87.44 96 TYR A CA 1
ATOM 802 C C . TYR A 1 96 ? -1.432 0.168 3.079 1.00 87.44 96 TYR A C 1
ATOM 804 O O . TYR A 1 96 ? -1.536 -0.968 3.549 1.00 87.44 96 TYR A O 1
ATOM 812 N N . SER A 1 97 ? -1.886 0.488 1.865 1.00 88.31 97 SER A N 1
ATOM 813 C CA . SER A 1 97 ? -2.600 -0.462 1.013 1.00 88.31 97 SER A CA 1
ATOM 814 C C . SER A 1 97 ? -1.721 -1.616 0.556 1.00 88.31 97 SER A C 1
ATOM 816 O O . SER A 1 97 ? -2.112 -2.770 0.717 1.00 88.31 97 SER A O 1
ATOM 818 N N . TYR A 1 98 ? -0.517 -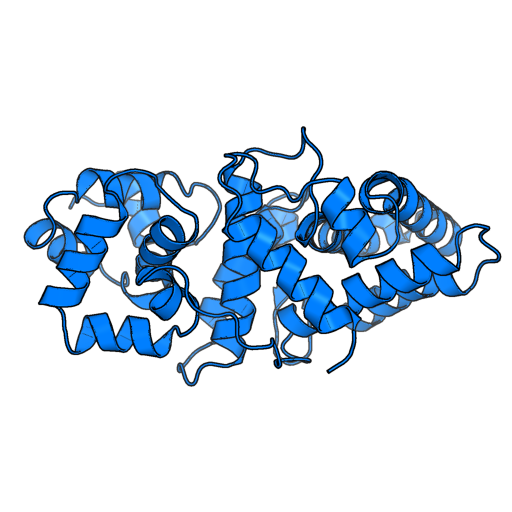1.327 0.058 1.00 90.06 98 TYR A N 1
ATOM 819 C CA . TYR A 1 98 ? 0.430 -2.339 -0.403 1.00 90.06 98 TYR A CA 1
ATOM 820 C C . TYR A 1 98 ? 0.728 -3.381 0.684 1.00 90.06 98 TYR A C 1
ATOM 822 O O . TYR A 1 98 ? 0.602 -4.583 0.453 1.00 90.06 98 TYR A O 1
ATOM 830 N N . LEU A 1 99 ? 1.065 -2.932 1.895 1.00 88.31 99 LEU A N 1
ATOM 831 C CA . LEU A 1 99 ? 1.412 -3.825 3.003 1.00 88.31 99 LEU A CA 1
ATOM 832 C C . LEU A 1 99 ? 0.202 -4.629 3.499 1.00 88.31 99 LEU A C 1
ATOM 834 O O . LEU A 1 99 ? 0.325 -5.827 3.756 1.00 88.31 99 LEU A O 1
ATOM 838 N N . ASN A 1 100 ? -0.984 -4.017 3.564 1.00 86.62 100 ASN A N 1
ATOM 839 C CA . ASN A 1 100 ? -2.197 -4.734 3.959 1.00 86.62 100 ASN A CA 1
ATOM 840 C C . ASN A 1 100 ? -2.673 -5.743 2.908 1.00 86.62 100 ASN A C 1
ATOM 842 O O . ASN A 1 100 ? -3.187 -6.790 3.291 1.00 86.62 100 ASN A O 1
ATOM 846 N N . ILE A 1 101 ? -2.475 -5.503 1.605 1.00 88.69 101 ILE A N 1
ATOM 847 C CA . ILE A 1 101 ? -2.776 -6.503 0.561 1.00 88.69 101 ILE A CA 1
ATOM 848 C C . ILE A 1 101 ? -2.000 -7.793 0.831 1.00 88.69 101 ILE A C 1
ATOM 850 O O . ILE A 1 101 ? -2.565 -8.887 0.778 1.00 88.69 101 ILE A O 1
ATOM 854 N N . ILE A 1 102 ? -0.723 -7.666 1.187 1.00 88.12 102 ILE A N 1
ATOM 855 C CA . ILE A 1 102 ? 0.146 -8.803 1.490 1.00 88.12 102 ILE A CA 1
ATOM 856 C C . ILE A 1 102 ? -0.356 -9.546 2.729 1.00 88.12 102 ILE A C 1
ATOM 858 O O . ILE A 1 102 ? -0.470 -10.774 2.714 1.00 88.12 102 ILE A O 1
ATOM 862 N N . ASN A 1 103 ? -0.719 -8.810 3.780 1.00 85.12 103 ASN A N 1
ATOM 863 C CA . ASN A 1 103 ? -1.238 -9.400 5.011 1.00 85.12 103 ASN A CA 1
ATOM 864 C C . ASN A 1 103 ? -2.583 -10.104 4.785 1.00 85.12 103 ASN A C 1
ATOM 866 O O . ASN A 1 103 ? -2.783 -11.215 5.269 1.00 85.12 103 ASN A O 1
ATOM 870 N N . VAL A 1 104 ? -3.486 -9.522 3.990 1.00 86.50 104 VAL A N 1
ATOM 871 C CA . VAL A 1 104 ? -4.757 -10.162 3.619 1.00 86.50 104 VAL A CA 1
ATOM 872 C C . VAL A 1 104 ? -4.524 -11.409 2.766 1.00 86.50 104 VAL A C 1
ATOM 874 O O . VAL A 1 104 ? -5.209 -12.415 2.951 1.00 86.50 104 VAL A O 1
ATOM 877 N N . ASN A 1 105 ? -3.547 -11.396 1.854 1.00 86.12 105 ASN A N 1
ATOM 878 C CA . ASN A 1 105 ? -3.197 -12.592 1.090 1.00 86.12 105 ASN A CA 1
ATOM 879 C C . ASN A 1 105 ? -2.740 -13.736 2.021 1.00 86.12 105 ASN A C 1
ATOM 881 O O . ASN A 1 105 ? -3.191 -14.871 1.838 1.00 86.12 105 ASN A O 1
ATOM 885 N N . ARG A 1 106 ? -1.947 -13.433 3.059 1.00 84.81 106 ARG A N 1
ATOM 886 C CA . ARG A 1 106 ? -1.453 -14.397 4.066 1.00 84.81 106 ARG A CA 1
ATOM 887 C C . ARG A 1 106 ? -2.477 -14.853 5.100 1.00 84.81 106 ARG A C 1
ATOM 889 O O . ARG A 1 106 ? -2.345 -15.955 5.620 1.00 84.81 106 ARG A O 1
ATOM 896 N N . SER A 1 107 ? -3.440 -14.004 5.449 1.00 83.44 107 SER A N 1
ATOM 897 C CA . SER A 1 107 ? -4.331 -14.253 6.586 1.00 83.44 107 SER A CA 1
ATOM 898 C C . SER A 1 107 ? -5.270 -15.439 6.348 1.00 83.44 107 SER A C 1
ATOM 900 O O . SER A 1 107 ? -5.441 -15.900 5.223 1.00 83.44 107 SER A O 1
ATOM 902 N N . GLN A 1 108 ? -5.929 -15.926 7.398 1.00 83.38 108 GLN A N 1
ATOM 903 C CA . GLN A 1 108 ? -6.979 -16.952 7.288 1.00 83.38 108 GLN A CA 1
ATOM 904 C C . GLN A 1 108 ? -8.392 -16.350 7.184 1.00 83.38 108 GLN A C 1
ATOM 906 O O . GLN A 1 108 ? -9.384 -17.062 7.302 1.00 83.38 108 GLN A O 1
ATOM 911 N N . ILE A 1 109 ? -8.501 -15.033 6.971 1.00 80.06 109 ILE A N 1
ATOM 912 C CA . ILE A 1 109 ? -9.789 -14.331 6.947 1.00 80.06 109 ILE A CA 1
ATOM 913 C C . ILE A 1 109 ? -10.665 -14.851 5.800 1.00 80.06 109 ILE A C 1
ATOM 915 O O . ILE A 1 109 ? -10.213 -14.992 4.658 1.00 80.06 109 ILE A O 1
ATOM 919 N N . SER A 1 110 ? -11.938 -15.105 6.106 1.00 76.06 110 SER A N 1
ATOM 920 C CA . SER A 1 110 ? -12.964 -15.451 5.126 1.00 76.06 110 SER A CA 1
ATOM 921 C C . SER A 1 110 ? -13.330 -14.225 4.276 1.00 76.06 110 SER A C 1
ATOM 923 O O . SER A 1 110 ? -13.323 -13.092 4.741 1.00 76.06 110 SER A O 1
ATOM 925 N N . ASN A 1 111 ? -13.631 -14.428 2.989 1.00 78.69 111 ASN A N 1
ATOM 926 C CA . ASN A 1 111 ? -13.956 -13.340 2.050 1.00 78.69 111 ASN A CA 1
ATOM 927 C C . ASN A 1 111 ? -12.835 -12.283 1.849 1.00 78.69 111 ASN A C 1
ATOM 929 O O . ASN A 1 111 ? -13.054 -11.071 1.875 1.00 78.69 111 ASN A O 1
ATOM 933 N N . LYS A 1 112 ? -11.616 -12.743 1.533 1.00 85.12 112 LYS A N 1
ATOM 934 C CA . LYS A 1 112 ? -10.470 -11.874 1.184 1.00 85.12 112 LYS A CA 1
ATOM 935 C C . LYS A 1 112 ? -10.721 -10.959 -0.015 1.00 85.12 112 LYS A C 1
ATOM 937 O O . LYS A 1 112 ? -10.089 -9.915 -0.126 1.00 85.12 112 LYS A O 1
ATOM 942 N N . LYS A 1 113 ? -11.580 -11.365 -0.957 1.00 84.12 113 LYS A N 1
ATOM 943 C CA . LYS A 1 113 ? -11.762 -10.659 -2.235 1.00 84.12 113 LYS A CA 1
ATOM 944 C C . LYS A 1 113 ? -12.230 -9.222 -2.018 1.00 84.12 113 LYS A C 1
ATOM 946 O O . LYS A 1 113 ? -11.558 -8.316 -2.485 1.00 84.12 113 LYS A O 1
ATOM 951 N N . SER A 1 114 ? -13.306 -9.025 -1.257 1.00 82.00 114 SER A N 1
ATOM 952 C CA . SER A 1 114 ? -13.851 -7.688 -0.986 1.00 82.00 114 SER A CA 1
ATOM 953 C C . SER A 1 114 ? -12.803 -6.758 -0.362 1.00 82.00 114 SER A C 1
ATOM 955 O O . SER A 1 114 ? -12.600 -5.638 -0.825 1.00 82.00 114 SER A O 1
ATOM 957 N N . LEU A 1 115 ? -12.064 -7.252 0.636 1.00 83.31 115 LEU A N 1
ATOM 958 C CA . LEU A 1 115 ? -11.016 -6.494 1.324 1.00 83.31 115 LEU A CA 1
ATOM 959 C C . LEU A 1 115 ? -9.848 -6.142 0.398 1.00 83.31 115 LEU A C 1
ATOM 961 O O . LEU A 1 115 ? -9.413 -4.992 0.358 1.00 83.31 115 LEU A O 1
ATOM 965 N N . ARG A 1 116 ? -9.367 -7.115 -0.384 1.00 84.69 116 ARG A N 1
ATOM 966 C CA . ARG A 1 116 ? -8.304 -6.887 -1.370 1.00 84.69 116 ARG A CA 1
ATOM 967 C C . ARG A 1 116 ? -8.737 -5.921 -2.455 1.00 84.69 116 ARG A C 1
ATOM 969 O O . ARG A 1 116 ? -7.937 -5.080 -2.824 1.00 84.69 116 ARG A O 1
ATOM 976 N N . ASP A 1 117 ? -9.977 -5.994 -2.928 1.00 82.38 117 ASP A N 1
ATOM 977 C CA . ASP A 1 117 ? -10.491 -5.073 -3.943 1.00 82.38 117 ASP A CA 1
ATOM 978 C C . ASP A 1 117 ? -10.536 -3.635 -3.406 1.00 82.38 117 ASP A C 1
ATOM 980 O O . ASP A 1 117 ? -10.160 -2.706 -4.120 1.00 82.38 117 ASP A O 1
ATOM 984 N N . LYS A 1 118 ? -10.934 -3.440 -2.138 1.00 82.19 118 LYS A N 1
ATOM 985 C CA . LYS A 1 118 ? -10.875 -2.125 -1.477 1.00 82.19 118 LYS A CA 1
ATOM 986 C C . LYS A 1 118 ? -9.440 -1.606 -1.410 1.00 82.19 118 LYS A C 1
ATOM 988 O O . LYS A 1 118 ? -9.176 -0.535 -1.942 1.00 82.19 118 LYS A O 1
ATOM 993 N N . LEU A 1 119 ? -8.529 -2.388 -0.828 1.00 86.69 119 LEU A N 1
ATOM 994 C CA . LEU A 1 119 ? -7.113 -2.035 -0.677 1.00 86.69 119 LEU A CA 1
ATOM 995 C C . LEU A 1 119 ? -6.406 -1.829 -2.023 1.00 86.69 119 LEU A C 1
ATOM 997 O O . LEU A 1 119 ? -5.547 -0.968 -2.168 1.00 86.69 119 LEU A O 1
ATOM 1001 N N . TYR A 1 120 ? -6.749 -2.616 -3.033 1.00 86.44 120 TYR A N 1
ATOM 1002 C CA . TYR A 1 120 ? -6.149 -2.490 -4.351 1.00 86.44 120 TYR A CA 1
ATOM 1003 C C . TYR A 1 120 ? -6.611 -1.211 -5.052 1.00 86.44 120 TYR A C 1
ATOM 1005 O O . TYR A 1 120 ? -5.792 -0.507 -5.637 1.00 86.44 120 TYR A O 1
ATOM 1013 N N . LYS A 1 121 ? -7.890 -0.839 -4.913 1.00 81.56 121 LYS A N 1
ATOM 1014 C CA . LYS A 1 121 ? -8.369 0.478 -5.353 1.00 81.56 121 LYS A CA 1
ATOM 1015 C C . LYS A 1 121 ? -7.621 1.596 -4.637 1.00 81.56 121 LYS A C 1
ATOM 1017 O O . LYS A 1 121 ? -7.136 2.492 -5.313 1.00 81.56 121 LYS A O 1
ATOM 1022 N N . THR A 1 122 ? -7.453 1.510 -3.315 1.00 82.38 122 THR A N 1
ATOM 1023 C CA . THR A 1 122 ? -6.624 2.438 -2.523 1.00 82.38 122 THR A CA 1
ATOM 1024 C C . THR A 1 122 ? -5.252 2.643 -3.149 1.00 82.38 122 THR A C 1
ATOM 1026 O O . THR A 1 122 ? -4.839 3.775 -3.367 1.00 82.38 122 THR A O 1
ATOM 1029 N N . PHE A 1 123 ? -4.559 1.544 -3.459 1.00 86.31 123 PHE A N 1
ATOM 1030 C CA . PHE A 1 123 ? -3.233 1.571 -4.062 1.00 86.31 123 PHE A CA 1
ATOM 1031 C C . PHE A 1 123 ? -3.257 2.280 -5.420 1.00 86.31 123 PHE A C 1
ATOM 1033 O O . PHE A 1 123 ? -2.427 3.146 -5.692 1.00 86.31 123 PHE A O 1
ATOM 1040 N N . LEU A 1 124 ? -4.240 1.963 -6.260 1.00 80.75 124 LEU A N 1
ATOM 1041 C CA . LEU A 1 124 ? -4.384 2.550 -7.589 1.00 80.75 124 LEU A CA 1
ATOM 1042 C C . LEU A 1 124 ? -4.799 4.023 -7.577 1.00 80.75 124 LEU A C 1
ATOM 1044 O O . LEU A 1 124 ? -4.355 4.762 -8.444 1.00 80.75 124 LEU A O 1
ATOM 1048 N N . PHE A 1 125 ? -5.574 4.481 -6.593 1.00 75.56 125 PHE A N 1
ATOM 1049 C CA . PHE A 1 125 ? -5.895 5.906 -6.427 1.00 75.56 125 PHE A CA 1
ATOM 1050 C C . PHE A 1 125 ? -4.666 6.761 -6.093 1.00 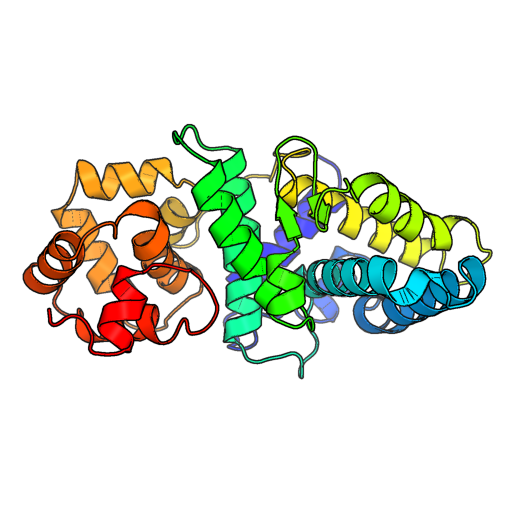75.56 125 PHE A C 1
ATOM 1052 O O . PHE A 1 125 ? -4.711 7.981 -6.224 1.00 75.56 125 PHE A O 1
ATOM 1059 N N . THR A 1 126 ? -3.553 6.139 -5.691 1.00 74.06 126 THR A N 1
ATOM 1060 C CA . THR A 1 126 ? -2.267 6.837 -5.541 1.00 74.06 126 THR A CA 1
ATOM 1061 C C . THR A 1 126 ? -1.482 6.949 -6.848 1.00 74.06 126 THR A C 1
ATOM 1063 O O . THR A 1 126 ? -0.499 7.693 -6.903 1.00 74.06 126 THR A O 1
ATOM 1066 N N . ALA A 1 127 ? -1.910 6.231 -7.894 1.00 71.75 127 ALA A N 1
ATOM 1067 C CA . ALA A 1 127 ? -1.377 6.363 -9.242 1.00 71.75 127 ALA A CA 1
ATOM 1068 C C . ALA A 1 127 ? -1.869 7.675 -9.881 1.00 71.75 127 ALA A C 1
ATOM 1070 O O . ALA A 1 127 ? -2.949 8.155 -9.541 1.00 71.75 127 ALA A O 1
ATOM 1071 N N . PRO A 1 128 ? -1.142 8.238 -10.857 1.00 64.56 128 PRO A N 1
ATOM 1072 C CA . PRO A 1 128 ? -1.563 9.439 -11.588 1.00 64.56 128 PRO A CA 1
ATOM 1073 C C . PRO A 1 128 ? -2.755 9.212 -12.552 1.00 64.56 128 PRO A C 1
ATOM 1075 O O . PRO A 1 128 ? -2.986 10.026 -13.442 1.00 64.56 128 PRO A O 1
ATOM 1078 N N . ALA A 1 129 ? -3.511 8.120 -12.398 1.00 69.75 129 ALA A N 1
ATOM 1079 C CA . ALA A 1 129 ? -4.611 7.735 -13.279 1.00 69.75 129 ALA A CA 1
ATOM 1080 C C . ALA A 1 129 ? -5.968 8.271 -12.785 1.00 69.75 129 ALA A C 1
ATOM 1082 O O . ALA A 1 129 ? -6.187 8.451 -11.588 1.00 69.75 129 ALA A O 1
ATOM 1083 N N . SER A 1 130 ? -6.916 8.485 -13.705 1.00 71.38 130 SER A N 1
ATOM 1084 C CA . SER A 1 130 ? -8.270 8.922 -13.343 1.00 71.38 130 SER A CA 1
ATOM 1085 C C . SER A 1 130 ? -9.065 7.826 -12.621 1.00 71.38 130 SER A C 1
ATOM 1087 O O . SER A 1 130 ? -8.859 6.630 -12.837 1.00 71.38 130 SER A O 1
ATOM 1089 N N . GLU A 1 131 ? -10.045 8.221 -11.807 1.00 72.38 131 GLU A N 1
ATOM 1090 C CA . GLU A 1 131 ? -10.939 7.290 -11.101 1.00 72.38 131 GLU A CA 1
ATOM 1091 C C . GLU A 1 131 ? -11.652 6.307 -12.052 1.00 72.38 131 GLU A C 1
ATOM 1093 O O . GLU A 1 131 ? -11.744 5.104 -11.788 1.00 72.38 131 GLU A O 1
ATOM 1098 N N . GLU A 1 132 ? -12.104 6.793 -13.210 1.00 75.12 132 GLU A N 1
ATOM 1099 C CA . GLU A 1 132 ? -12.753 5.971 -14.240 1.00 75.12 132 GLU A CA 1
ATOM 1100 C C . GLU A 1 132 ? -11.831 4.859 -14.772 1.00 75.12 132 GLU A C 1
ATOM 1102 O O . GLU A 1 132 ? -12.280 3.796 -15.202 1.00 75.12 132 GLU A O 1
ATOM 1107 N N . VAL A 1 133 ? -10.522 5.094 -14.756 1.00 74.38 133 VAL A N 1
ATOM 1108 C CA . VAL A 1 133 ? -9.514 4.113 -15.157 1.00 74.38 133 VAL A CA 1
ATOM 1109 C C . VAL A 1 133 ? -9.243 3.145 -14.018 1.00 74.38 133 VAL A C 1
ATOM 1111 O O . VAL A 1 133 ? -9.281 1.934 -14.234 1.00 74.38 133 VAL A O 1
ATOM 1114 N N . VAL A 1 134 ? -9.020 3.663 -12.808 1.00 74.88 134 VAL A N 1
ATOM 1115 C CA . VAL A 1 134 ? -8.743 2.871 -11.601 1.00 74.88 134 VAL A CA 1
ATOM 1116 C C . VAL A 1 134 ? -9.844 1.841 -11.347 1.00 74.88 134 VAL A C 1
ATOM 1118 O O . VAL A 1 134 ? -9.561 0.679 -11.067 1.00 74.88 134 VAL A O 1
ATOM 1121 N N . THR A 1 135 ? -11.109 2.223 -11.526 1.00 75.44 135 THR A N 1
ATOM 1122 C CA . THR A 1 135 ? -12.263 1.328 -11.330 1.00 75.44 135 THR A CA 1
ATOM 1123 C C . THR A 1 135 ? -12.336 0.166 -12.325 1.00 75.44 135 THR A C 1
ATOM 1125 O O . THR A 1 135 ? -13.000 -0.832 -12.041 1.00 75.44 135 THR A O 1
ATOM 1128 N N . LYS A 1 136 ? -11.644 0.255 -13.469 1.00 81.19 136 LYS A N 1
ATOM 1129 C CA . LYS A 1 136 ? -11.569 -0.821 -14.473 1.00 81.19 136 LYS A CA 1
ATOM 1130 C C . LYS A 1 136 ? -10.506 -1.865 -14.133 1.00 81.19 136 LYS A C 1
ATOM 1132 O O . LYS A 1 136 ? -10.502 -2.930 -14.754 1.00 81.19 136 LYS A O 1
ATOM 1137 N N . PHE A 1 137 ? -9.627 -1.589 -13.173 1.00 81.31 137 PHE A N 1
ATOM 1138 C CA . PHE A 1 137 ? -8.685 -2.570 -12.658 1.00 81.31 137 PHE A CA 1
ATOM 1139 C C . PHE A 1 137 ? -9.300 -3.396 -11.534 1.00 81.31 137 PHE A C 1
ATOM 1141 O O . PHE A 1 137 ? -10.054 -2.894 -10.701 1.00 81.31 137 PHE A O 1
ATOM 1148 N N . HIS A 1 138 ? -8.932 -4.670 -11.475 1.00 81.50 138 HIS A N 1
ATOM 1149 C CA . HIS A 1 138 ? -9.240 -5.509 -10.326 1.00 81.50 138 HIS A CA 1
ATOM 1150 C C . HIS A 1 138 ? -8.154 -6.553 -10.087 1.00 81.50 138 HIS A C 1
ATOM 1152 O O . HIS A 1 138 ? -7.486 -7.020 -11.014 1.00 81.50 138 HIS A O 1
ATOM 1158 N N . LEU A 1 139 ? -7.995 -6.917 -8.817 1.00 82.12 139 LEU A N 1
ATOM 1159 C CA . LEU A 1 139 ? -7.047 -7.925 -8.376 1.00 82.12 139 LEU A CA 1
ATOM 1160 C C . LEU A 1 139 ? -7.763 -9.271 -8.253 1.00 82.12 139 LEU A C 1
ATOM 1162 O O . LEU A 1 139 ? -8.824 -9.386 -7.642 1.00 82.12 139 LEU A O 1
ATOM 1166 N N . SER A 1 140 ? -7.169 -10.321 -8.803 1.00 77.81 140 SER A N 1
ATOM 1167 C CA . SER A 1 140 ? -7.660 -11.688 -8.647 1.00 77.81 140 SER A CA 1
ATOM 1168 C C . SER A 1 140 ? -6.543 -12.608 -8.170 1.00 77.81 140 SER A C 1
ATOM 1170 O O . SER A 1 140 ? -5.366 -12.263 -8.217 1.00 77.81 140 SER A O 1
ATOM 1172 N N . THR A 1 141 ? -6.903 -13.831 -7.781 1.00 69.44 141 THR A N 1
ATOM 1173 C CA . THR A 1 141 ? -5.925 -14.887 -7.476 1.00 69.44 141 THR A CA 1
ATOM 1174 C C . THR A 1 141 ? -5.094 -15.319 -8.685 1.00 69.44 141 THR A C 1
ATOM 1176 O O . THR A 1 141 ? -4.094 -15.996 -8.508 1.00 69.44 141 THR A O 1
ATOM 1179 N N . LYS A 1 142 ? -5.507 -14.963 -9.909 1.00 74.38 142 LYS A N 1
ATOM 1180 C CA . LYS A 1 142 ? -4.802 -15.283 -11.160 1.00 74.38 142 LYS A CA 1
ATOM 1181 C C . LYS A 1 142 ? -4.025 -14.088 -11.721 1.00 74.38 142 LYS A C 1
ATOM 1183 O O . LYS A 1 142 ? -3.593 -14.140 -12.872 1.00 74.38 142 LYS A O 1
ATOM 1188 N N . GLY A 1 143 ? -3.912 -13.000 -10.956 1.00 78.75 143 GLY A N 1
ATOM 1189 C CA . GLY A 1 143 ? -3.252 -11.772 -11.382 1.00 78.75 143 GLY A CA 1
ATOM 1190 C C . GLY A 1 143 ? -4.162 -10.557 -11.469 1.00 78.75 143 GLY A C 1
ATOM 1191 O O . GLY A 1 143 ? -5.302 -10.566 -10.989 1.00 78.75 143 GLY A O 1
ATOM 1192 N N . ILE A 1 144 ? -3.630 -9.512 -12.094 1.00 84.75 144 ILE A N 1
ATOM 1193 C CA . ILE A 1 144 ? -4.294 -8.226 -12.273 1.00 84.75 144 ILE A CA 1
ATOM 1194 C C . ILE A 1 144 ? -5.012 -8.222 -13.613 1.00 84.75 144 ILE A C 1
ATOM 1196 O O . ILE A 1 144 ? -4.493 -8.675 -14.635 1.00 84.75 144 ILE A O 1
ATOM 1200 N N . TYR A 1 145 ? -6.221 -7.683 -13.595 1.00 84.31 145 TYR A N 1
ATOM 1201 C CA . TYR A 1 145 ? -7.055 -7.565 -14.772 1.00 84.31 145 TYR A CA 1
ATOM 1202 C C . TYR A 1 145 ? -7.391 -6.107 -15.015 1.00 84.31 145 TYR A C 1
ATOM 1204 O O . TYR A 1 145 ? -7.748 -5.379 -14.089 1.00 84.31 145 TYR A O 1
ATOM 1212 N N . TYR A 1 146 ? -7.337 -5.712 -16.281 1.00 82.62 146 TYR A N 1
ATOM 1213 C CA . TYR A 1 146 ? -7.930 -4.473 -16.761 1.00 82.62 146 TYR A CA 1
ATOM 1214 C C . TYR A 1 146 ? -9.160 -4.836 -17.594 1.00 82.62 146 TYR A C 1
ATOM 1216 O O . TYR A 1 146 ? -9.068 -5.571 -18.580 1.00 82.62 146 TYR A O 1
ATOM 1224 N N . ARG A 1 147 ? -10.339 -4.360 -17.182 1.00 80.88 147 ARG A N 1
ATOM 1225 C CA . ARG A 1 147 ? -11.648 -4.784 -17.706 1.00 80.88 147 ARG A CA 1
ATOM 1226 C C . ARG A 1 147 ? -11.874 -6.291 -17.548 1.00 80.88 147 ARG A C 1
ATOM 1228 O O . ARG A 1 147 ? -12.254 -6.720 -16.471 1.00 80.88 147 ARG A O 1
ATOM 1235 N N . LYS A 1 148 ? -11.680 -7.088 -18.602 1.00 79.81 148 LYS A N 1
ATOM 1236 C CA . LYS A 1 148 ? -11.829 -8.558 -18.597 1.00 79.81 148 LYS A CA 1
ATOM 1237 C C . LYS A 1 148 ? -10.535 -9.281 -18.972 1.00 79.81 148 LYS A C 1
ATOM 1239 O O . LYS A 1 148 ? -10.516 -10.504 -19.050 1.00 79.81 148 LYS A O 1
ATOM 1244 N N . GLU A 1 149 ? -9.462 -8.537 -19.209 1.00 80.25 149 GLU A N 1
ATOM 1245 C CA . GLU A 1 149 ? -8.219 -9.074 -19.746 1.00 80.25 149 GLU A CA 1
ATOM 1246 C C . GLU A 1 149 ? -7.181 -9.192 -18.639 1.00 80.25 149 GLU A C 1
ATOM 1248 O O . GLU A 1 149 ? -6.938 -8.229 -17.911 1.00 80.25 149 GLU A O 1
ATOM 1253 N N . ASN A 1 150 ? -6.566 -10.370 -18.529 1.00 85.44 150 ASN A N 1
ATOM 1254 C CA . ASN A 1 150 ? -5.426 -10.575 -17.648 1.00 85.44 150 ASN A CA 1
ATOM 1255 C C . ASN A 1 150 ? -4.225 -9.830 -18.234 1.00 85.44 150 ASN A C 1
ATOM 1257 O O . ASN A 1 150 ? -3.798 -10.114 -19.353 1.00 85.44 150 ASN A O 1
ATOM 1261 N N . ILE A 1 151 ? -3.692 -8.873 -17.483 1.00 82.00 151 ILE A N 1
ATOM 1262 C CA . ILE A 1 151 ? -2.590 -8.028 -17.941 1.00 82.00 151 ILE A CA 1
ATOM 1263 C C . ILE A 1 151 ? -1.230 -8.471 -17.398 1.00 82.00 151 ILE A C 1
ATOM 1265 O O . ILE A 1 151 ? -0.235 -7.813 -17.686 1.00 82.00 151 ILE A O 1
ATOM 1269 N N . ASN A 1 152 ? -1.146 -9.596 -16.676 1.00 83.88 152 ASN A N 1
ATOM 1270 C CA . ASN A 1 152 ? 0.125 -10.125 -16.169 1.00 83.88 152 ASN A CA 1
ATOM 1271 C C . ASN A 1 152 ? 1.154 -10.314 -17.291 1.00 83.88 152 ASN A C 1
ATOM 1273 O O . ASN A 1 152 ? 2.312 -9.946 -17.132 1.00 83.88 152 ASN A O 1
ATOM 1277 N N . GLN A 1 153 ? 0.729 -10.873 -18.430 1.00 80.88 153 GLN A N 1
ATOM 1278 C CA . GLN A 1 153 ? 1.615 -11.075 -19.580 1.00 80.88 153 GLN A CA 1
ATOM 1279 C C . GLN A 1 153 ? 2.173 -9.748 -20.094 1.00 80.88 153 GLN A C 1
ATOM 1281 O O . GLN A 1 153 ? 3.350 -9.664 -20.414 1.00 80.88 153 GLN A O 1
ATOM 1286 N N . ILE A 1 154 ? 1.349 -8.702 -20.099 1.00 80.12 154 ILE A N 1
ATOM 1287 C CA . ILE A 1 154 ? 1.740 -7.376 -20.577 1.00 80.12 154 ILE A CA 1
ATOM 1288 C C . ILE A 1 154 ? 2.674 -6.696 -19.585 1.00 80.12 154 ILE A C 1
ATOM 1290 O O . ILE A 1 154 ? 3.624 -6.047 -20.000 1.00 80.12 154 ILE A O 1
ATOM 1294 N N . TYR A 1 155 ? 2.445 -6.872 -18.282 1.00 84.38 155 TYR A N 1
ATOM 1295 C CA . TYR A 1 155 ? 3.382 -6.415 -17.261 1.00 84.38 155 TYR A CA 1
ATOM 1296 C C . TYR A 1 155 ? 4.779 -7.006 -17.499 1.00 84.38 155 TYR A C 1
ATOM 1298 O O . TYR A 1 155 ? 5.742 -6.253 -17.606 1.00 84.38 155 TYR A O 1
ATOM 1306 N N . TYR A 1 156 ? 4.887 -8.330 -17.651 1.00 84.38 156 TYR A N 1
ATOM 1307 C CA . TYR A 1 156 ? 6.182 -8.972 -17.895 1.00 84.38 156 TYR A CA 1
ATOM 1308 C C . TYR A 1 156 ? 6.779 -8.592 -19.248 1.00 84.38 156 TYR A C 1
ATOM 1310 O O . TYR A 1 156 ? 7.964 -8.286 -19.315 1.00 84.38 156 TYR A O 1
ATOM 1318 N N . GLU A 1 157 ? 5.956 -8.507 -20.294 1.00 81.88 157 GLU A N 1
ATOM 1319 C CA . GLU A 1 157 ? 6.400 -8.035 -21.602 1.00 81.88 157 GLU A CA 1
ATOM 1320 C C . GLU A 1 157 ? 7.010 -6.633 -21.516 1.00 81.88 157 GLU A C 1
ATOM 1322 O O . GLU A 1 157 ? 8.069 -6.413 -22.092 1.00 81.88 157 GLU A O 1
ATOM 1327 N N . ILE A 1 158 ? 6.379 -5.706 -20.782 1.00 80.44 158 ILE A N 1
ATOM 1328 C CA . ILE A 1 158 ? 6.871 -4.338 -20.566 1.00 80.44 158 ILE A CA 1
ATOM 1329 C C . ILE A 1 158 ? 8.213 -4.340 -19.822 1.00 80.44 158 ILE A C 1
ATOM 1331 O O . ILE A 1 158 ? 9.134 -3.641 -20.239 1.00 80.44 158 ILE A O 1
ATOM 1335 N N . ILE A 1 159 ? 8.335 -5.124 -18.747 1.00 81.00 159 ILE A N 1
ATOM 1336 C CA . ILE A 1 159 ? 9.580 -5.252 -17.974 1.00 81.00 159 ILE A CA 1
ATOM 1337 C C . ILE A 1 159 ? 10.720 -5.810 -18.846 1.00 81.00 159 ILE A C 1
ATOM 1339 O O . ILE A 1 159 ? 11.860 -5.348 -18.751 1.00 81.00 159 ILE A O 1
ATOM 1343 N N . ASP A 1 160 ? 10.413 -6.749 -19.743 1.00 81.31 160 ASP A N 1
ATOM 1344 C CA . ASP A 1 160 ? 11.394 -7.376 -20.630 1.00 81.31 160 ASP A CA 1
ATOM 1345 C C . ASP A 1 160 ? 11.839 -6.496 -21.805 1.00 81.31 160 ASP A C 1
ATOM 1347 O O . ASP A 1 160 ? 12.932 -6.718 -22.332 1.00 81.31 160 ASP A O 1
ATOM 1351 N N . LEU A 1 161 ? 11.073 -5.465 -22.191 1.00 77.44 161 LEU A N 1
ATOM 1352 C CA . LEU A 1 161 ? 11.465 -4.550 -23.279 1.00 77.44 161 LEU A CA 1
ATOM 1353 C C . LEU A 1 161 ? 12.856 -3.952 -23.061 1.00 77.44 161 LEU A C 1
ATOM 1355 O O . LEU A 1 161 ? 13.654 -3.890 -23.991 1.00 77.44 161 LEU A O 1
ATOM 1359 N N . LEU A 1 162 ? 13.172 -3.576 -21.822 1.00 72.88 162 LEU A N 1
ATOM 1360 C CA . LEU A 1 162 ? 14.457 -2.968 -21.480 1.00 72.88 162 LEU A CA 1
ATOM 1361 C C . LEU A 1 162 ? 15.606 -3.985 -21.385 1.00 72.88 162 LEU A C 1
ATOM 1363 O O . LEU A 1 162 ? 16.771 -3.598 -21.469 1.00 72.88 162 LEU A O 1
ATOM 1367 N N . ASN A 1 163 ? 15.305 -5.281 -21.243 1.00 67.75 163 ASN A N 1
ATOM 1368 C CA . ASN A 1 163 ? 16.318 -6.342 -21.210 1.00 67.75 163 ASN A CA 1
ATOM 1369 C C . ASN A 1 163 ? 16.859 -6.679 -22.614 1.00 67.75 163 ASN A C 1
ATOM 1371 O O . ASN A 1 163 ? 17.948 -7.248 -22.728 1.00 67.75 163 ASN A O 1
ATOM 1375 N N . LEU A 1 164 ? 16.113 -6.336 -23.670 1.00 58.25 164 LEU A N 1
ATOM 1376 C CA . LEU A 1 164 ? 16.444 -6.646 -25.065 1.00 58.25 164 LEU A CA 1
ATOM 1377 C C . LEU A 1 164 ? 17.400 -5.630 -25.713 1.00 58.25 164 LEU A C 1
ATOM 1379 O O . LEU A 1 164 ? 17.978 -5.915 -26.762 1.00 58.25 164 LEU A O 1
ATOM 1383 N N . GLU A 1 165 ? 17.623 -4.475 -25.086 1.00 56.22 165 GLU A N 1
ATOM 1384 C CA . GLU A 1 165 ? 18.381 -3.373 -25.678 1.00 56.22 165 GLU A CA 1
ATOM 1385 C C . GLU A 1 165 ? 19.759 -3.155 -25.024 1.00 56.22 165 GLU A C 1
ATOM 1387 O O . GLU A 1 165 ? 19.981 -3.382 -23.831 1.00 56.22 165 GLU A O 1
ATOM 1392 N N . ARG A 1 166 ? 20.731 -2.715 -25.838 1.00 58.56 166 ARG A N 1
ATOM 1393 C CA . ARG A 1 166 ? 22.132 -2.452 -25.452 1.00 58.56 166 ARG A CA 1
ATOM 1394 C C . ARG A 1 166 ? 22.267 -1.128 -24.686 1.00 58.56 166 ARG A C 1
ATOM 1396 O O . ARG A 1 166 ? 23.008 -0.243 -25.101 1.00 58.56 166 ARG A O 1
ATOM 1403 N N . TYR A 1 167 ? 21.543 -0.974 -23.584 1.00 67.31 167 TYR A N 1
ATOM 1404 C CA . TYR A 1 167 ? 21.626 0.231 -22.765 1.00 67.31 167 TYR A CA 1
ATOM 1405 C C . TYR A 1 167 ? 22.908 0.265 -21.931 1.00 67.31 167 TYR A C 1
ATOM 1407 O O . TYR A 1 167 ? 23.281 -0.720 -21.288 1.00 67.31 167 TYR A O 1
ATOM 1415 N N . ASN A 1 168 ? 23.523 1.448 -21.846 1.00 74.06 168 ASN A N 1
ATOM 1416 C CA . ASN A 1 168 ? 24.684 1.712 -20.984 1.00 74.06 168 ASN A CA 1
ATOM 1417 C C . ASN A 1 168 ? 24.389 1.475 -19.486 1.00 74.06 168 ASN A C 1
ATOM 1419 O O . ASN A 1 168 ? 25.313 1.339 -18.690 1.00 74.06 168 ASN A O 1
ATOM 1423 N N . HIS A 1 169 ? 23.110 1.357 -19.113 1.00 77.50 169 HIS A N 1
ATOM 1424 C CA . HIS A 1 169 ? 22.618 1.186 -17.743 1.00 77.50 169 HIS A CA 1
ATOM 1425 C C . HIS A 1 169 ? 22.074 -0.223 -17.454 1.00 77.50 169 HIS A C 1
ATOM 1427 O O . HIS A 1 169 ? 21.253 -0.403 -16.557 1.00 77.50 169 HIS A O 1
ATOM 1433 N N . LYS A 1 170 ? 22.511 -1.250 -18.199 1.00 83.25 170 LYS A N 1
ATOM 1434 C CA . LYS A 1 170 ? 21.996 -2.632 -18.080 1.00 83.25 170 LYS A CA 1
ATOM 1435 C C . LYS A 1 170 ? 21.959 -3.163 -16.638 1.00 83.25 170 LYS A C 1
ATOM 1437 O O . LYS A 1 170 ? 21.020 -3.864 -16.264 1.00 83.25 170 LYS A O 1
ATOM 1442 N N . LYS A 1 171 ? 22.972 -2.839 -15.826 1.00 86.31 171 LYS A N 1
ATOM 1443 C CA . LYS A 1 171 ? 23.030 -3.244 -14.413 1.00 86.31 171 LYS A CA 1
ATOM 1444 C C . LYS A 1 171 ? 21.899 -2.606 -13.604 1.00 86.31 171 LYS A C 1
ATOM 1446 O O . LYS A 1 171 ? 21.199 -3.318 -12.890 1.00 86.31 171 LYS A O 1
ATOM 1451 N N . ASP A 1 172 ? 21.705 -1.301 -13.755 1.00 88.94 172 ASP A N 1
ATOM 1452 C CA . ASP A 1 172 ? 20.699 -0.546 -13.009 1.00 88.94 172 ASP A CA 1
ATOM 1453 C C . ASP A 1 172 ? 19.292 -0.995 -13.412 1.00 88.94 172 ASP A C 1
ATOM 1455 O O . ASP A 1 172 ? 18.480 -1.325 -12.553 1.00 88.94 172 ASP A O 1
ATOM 1459 N N . ILE A 1 173 ? 19.045 -1.143 -14.718 1.00 89.50 173 ILE A N 1
ATOM 1460 C CA . ILE A 1 173 ? 17.799 -1.695 -15.273 1.00 89.50 173 ILE A CA 1
ATOM 1461 C C . ILE A 1 173 ? 17.490 -3.071 -14.672 1.00 89.50 173 ILE A C 1
ATOM 1463 O O . ILE A 1 173 ? 16.368 -3.312 -14.236 1.00 89.50 173 ILE A O 1
ATOM 1467 N N . SER A 1 174 ? 18.479 -3.968 -14.594 1.00 88.38 174 SER A N 1
ATOM 1468 C CA . SER A 1 174 ? 18.283 -5.303 -14.018 1.00 88.38 174 SER A CA 1
ATOM 1469 C C . SER A 1 174 ? 17.881 -5.250 -12.540 1.00 88.38 174 SER A C 1
ATOM 1471 O O . SER A 1 174 ? 16.973 -5.975 -12.127 1.00 88.38 174 SER A O 1
ATOM 1473 N N . VAL A 1 175 ? 18.504 -4.374 -11.744 1.00 90.44 175 VAL A N 1
ATOM 1474 C CA . VAL A 1 175 ? 18.127 -4.174 -10.335 1.00 90.44 175 VAL A CA 1
ATOM 1475 C C . VAL A 1 175 ? 16.685 -3.680 -10.231 1.00 90.44 175 VAL A C 1
ATOM 1477 O O . VAL A 1 175 ? 15.899 -4.249 -9.471 1.00 90.44 175 VAL A O 1
ATOM 1480 N N . ILE A 1 176 ? 16.313 -2.680 -11.032 1.00 91.62 176 ILE A N 1
ATOM 1481 C CA . ILE A 1 176 ? 14.965 -2.101 -11.032 1.00 91.62 176 ILE A CA 1
ATOM 1482 C C . ILE A 1 176 ? 13.923 -3.140 -11.452 1.00 91.62 176 ILE A C 1
ATOM 1484 O O . ILE A 1 176 ? 12.928 -3.322 -10.752 1.00 91.62 176 ILE A O 1
ATOM 1488 N N . ASN A 1 177 ? 14.173 -3.889 -12.527 1.00 90.50 177 ASN A N 1
ATOM 1489 C CA . ASN A 1 177 ? 13.292 -4.958 -13.004 1.00 90.50 177 ASN A CA 1
ATOM 1490 C C . ASN A 1 177 ? 13.040 -6.022 -11.931 1.00 90.50 177 ASN A C 1
ATOM 1492 O O . ASN A 1 177 ? 11.903 -6.472 -11.748 1.00 90.50 177 ASN A O 1
ATOM 1496 N N . ASN A 1 178 ? 14.075 -6.385 -11.171 1.00 90.00 178 ASN A N 1
ATOM 1497 C CA . ASN A 1 178 ? 13.943 -7.321 -10.059 1.00 90.00 178 ASN A CA 1
ATOM 1498 C C . ASN A 1 178 ? 13.111 -6.732 -8.907 1.00 90.00 178 ASN A C 1
ATOM 1500 O O . ASN A 1 178 ? 12.250 -7.428 -8.364 1.00 90.00 178 ASN A O 1
ATOM 1504 N N . MET A 1 179 ? 13.320 -5.456 -8.556 1.00 91.31 179 MET A N 1
ATOM 1505 C CA . MET A 1 179 ? 12.519 -4.754 -7.542 1.00 91.31 179 MET A CA 1
ATOM 1506 C C . MET A 1 179 ? 11.039 -4.699 -7.934 1.00 91.31 179 MET A C 1
ATOM 1508 O O . MET A 1 179 ? 10.176 -5.056 -7.130 1.00 91.31 179 MET A O 1
ATOM 1512 N N . LEU A 1 180 ? 10.749 -4.302 -9.177 1.00 91.06 180 LEU A N 1
ATOM 1513 C CA . LEU A 1 180 ? 9.394 -4.225 -9.717 1.00 91.06 180 LEU A CA 1
ATOM 1514 C C . LEU A 1 180 ? 8.722 -5.596 -9.698 1.00 91.06 180 LEU A C 1
ATOM 1516 O O . LEU A 1 180 ? 7.625 -5.728 -9.156 1.00 91.06 180 LEU A O 1
ATOM 1520 N N . THR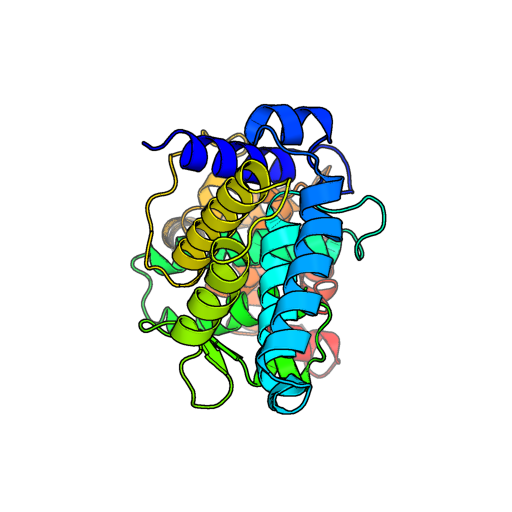 A 1 181 ? 9.402 -6.617 -10.223 1.00 89.44 181 THR A N 1
ATOM 1521 C CA . THR A 1 181 ? 8.884 -7.990 -10.277 1.00 89.44 181 THR A CA 1
ATOM 1522 C C . THR A 1 181 ? 8.560 -8.516 -8.885 1.00 89.44 181 THR A C 1
ATOM 1524 O O . THR A 1 181 ? 7.529 -9.158 -8.680 1.00 89.44 181 THR A O 1
ATOM 1527 N N . MET A 1 182 ? 9.426 -8.245 -7.908 1.00 89.62 182 MET A N 1
ATOM 1528 C CA . MET A 1 182 ? 9.209 -8.684 -6.537 1.00 89.62 182 MET A CA 1
ATOM 1529 C C . MET A 1 182 ? 8.005 -7.977 -5.905 1.00 89.62 182 MET A C 1
ATOM 1531 O O . MET A 1 182 ? 7.128 -8.631 -5.340 1.00 89.62 182 MET A O 1
ATOM 1535 N N . ALA A 1 183 ? 7.917 -6.655 -6.056 1.00 90.69 183 ALA A N 1
ATOM 1536 C CA . ALA A 1 183 ? 6.793 -5.880 -5.544 1.00 90.69 183 ALA A CA 1
ATOM 1537 C C . ALA A 1 183 ? 5.455 -6.291 -6.182 1.00 90.69 183 ALA A C 1
ATOM 1539 O O . ALA A 1 183 ? 4.434 -6.411 -5.503 1.00 90.69 183 ALA A O 1
ATOM 1540 N N . TYR A 1 184 ? 5.474 -6.592 -7.479 1.00 90.31 184 TYR A N 1
ATOM 1541 C CA . TYR A 1 184 ? 4.329 -7.127 -8.204 1.00 90.31 184 TYR A CA 1
ATOM 1542 C C . TYR A 1 184 ? 3.856 -8.477 -7.650 1.00 90.31 184 TYR A C 1
ATOM 1544 O O . TYR A 1 184 ? 2.658 -8.685 -7.437 1.00 90.31 184 TYR A O 1
ATOM 1552 N N . LYS A 1 185 ? 4.790 -9.395 -7.373 1.00 88.44 185 LYS A N 1
ATOM 1553 C CA . LYS A 1 185 ? 4.482 -10.711 -6.792 1.00 88.44 185 LYS A CA 1
ATOM 1554 C C . LYS A 1 185 ? 3.881 -10.601 -5.392 1.00 88.44 185 LYS A C 1
ATOM 1556 O O . LYS A 1 185 ? 2.964 -11.349 -5.065 1.00 88.44 185 LYS A O 1
ATOM 1561 N N . TYR A 1 186 ? 4.350 -9.653 -4.583 1.00 88.25 186 TYR A N 1
ATOM 1562 C CA . TYR A 1 186 ? 3.759 -9.378 -3.274 1.00 88.25 186 TYR A CA 1
ATOM 1563 C C . TYR A 1 186 ? 2.309 -8.873 -3.387 1.00 88.25 186 TYR A C 1
ATOM 1565 O O . TYR A 1 186 ? 1.431 -9.360 -2.670 1.00 88.25 186 TYR A O 1
ATOM 1573 N N . LEU A 1 187 ? 2.033 -7.957 -4.324 1.00 88.19 187 LEU A N 1
ATOM 1574 C CA . LEU A 1 187 ? 0.679 -7.452 -4.593 1.00 88.19 187 LEU A CA 1
ATOM 1575 C C . LEU A 1 187 ? -0.282 -8.553 -5.063 1.00 88.19 187 LEU A C 1
ATOM 1577 O O . LEU A 1 187 ? -1.411 -8.646 -4.582 1.00 88.19 187 LEU A O 1
ATOM 1581 N N . THR A 1 188 ? 0.159 -9.393 -5.999 1.00 87.19 188 THR A N 1
ATOM 1582 C CA . THR A 1 188 ? -0.659 -10.473 -6.586 1.00 87.19 188 THR A CA 1
ATOM 1583 C C . THR A 1 188 ? -0.815 -11.689 -5.679 1.00 87.19 188 THR A C 1
ATOM 1585 O O . THR A 1 188 ? -1.781 -12.437 -5.818 1.00 87.19 188 THR A O 1
ATOM 1588 N N . GLY A 1 189 ? 0.078 -11.841 -4.701 1.00 85.19 189 GLY A N 1
ATOM 1589 C CA . GLY A 1 189 ? 0.105 -12.972 -3.782 1.00 85.19 189 GLY A CA 1
ATOM 1590 C C . GLY A 1 189 ? 0.923 -14.165 -4.281 1.00 85.19 189 GLY A C 1
ATOM 1591 O O . GLY A 1 189 ? 0.917 -15.204 -3.628 1.00 85.19 189 GLY A O 1
ATOM 1592 N N . ASP A 1 190 ? 1.652 -14.007 -5.388 1.00 84.25 190 ASP A N 1
ATOM 1593 C CA . ASP A 1 190 ? 2.558 -15.017 -5.951 1.00 84.25 190 ASP A CA 1
ATOM 1594 C C . ASP A 1 190 ? 3.823 -15.212 -5.097 1.00 84.25 190 ASP A C 1
ATOM 1596 O O . ASP A 1 190 ? 4.456 -16.266 -5.132 1.00 84.25 190 ASP A O 1
ATOM 1600 N N . ASN A 1 191 ? 4.206 -14.200 -4.312 1.00 81.38 191 ASN A N 1
ATOM 1601 C CA . ASN A 1 191 ? 5.201 -14.333 -3.254 1.00 81.38 191 ASN A CA 1
ATOM 1602 C C . ASN A 1 191 ? 4.602 -13.790 -1.960 1.00 81.38 191 ASN A C 1
ATOM 1604 O O . ASN A 1 191 ? 4.195 -12.636 -1.899 1.00 81.38 191 ASN A O 1
ATOM 1608 N N . LEU A 1 192 ? 4.544 -14.620 -0.922 1.00 75.19 192 LEU A N 1
ATOM 1609 C CA . LEU A 1 192 ? 4.014 -14.244 0.386 1.00 75.19 192 LEU A CA 1
ATOM 1610 C C . LEU A 1 192 ? 5.089 -14.253 1.465 1.00 75.19 192 LEU A C 1
ATOM 1612 O O . LEU A 1 192 ? 4.748 -14.124 2.629 1.00 75.19 192 LEU A O 1
ATOM 1616 N N . SER A 1 193 ? 6.372 -14.342 1.138 1.00 71.81 193 SER A N 1
ATOM 1617 C CA . SER A 1 193 ? 7.434 -14.407 2.145 1.00 71.81 193 SER A CA 1
ATOM 1618 C C . SER A 1 193 ? 8.107 -13.048 2.322 1.00 71.81 193 SER A C 1
ATOM 1620 O O . SER A 1 193 ? 9.057 -12.734 1.619 1.00 71.81 193 SER A O 1
ATOM 1622 N N . ILE A 1 194 ? 7.628 -12.243 3.276 1.00 70.31 194 ILE A N 1
ATOM 1623 C CA . ILE A 1 194 ? 8.334 -11.043 3.754 1.00 70.31 194 ILE A CA 1
ATOM 1624 C C . ILE A 1 194 ? 9.006 -11.423 5.074 1.00 70.31 194 ILE A C 1
ATOM 1626 O O . ILE A 1 194 ? 8.285 -11.793 6.003 1.00 70.31 194 ILE A O 1
ATOM 1630 N N . PRO A 1 195 ? 10.348 -11.369 5.159 1.00 66.44 195 PRO A N 1
ATOM 1631 C CA . PRO A 1 195 ? 11.099 -11.475 6.402 1.00 66.44 195 PRO A CA 1
ATOM 1632 C C . PRO A 1 195 ? 10.469 -10.703 7.562 1.00 66.44 195 PRO A C 1
ATOM 1634 O O . PRO A 1 195 ? 9.987 -9.583 7.403 1.00 66.44 195 PRO A O 1
ATOM 1637 N N . TYR A 1 196 ? 10.501 -11.311 8.744 1.00 64.88 196 TYR A N 1
ATOM 1638 C CA . TYR A 1 196 ? 9.991 -10.698 9.961 1.00 64.88 196 TYR A CA 1
ATOM 1639 C C . TYR A 1 196 ? 10.756 -9.412 10.290 1.00 64.88 196 TYR A C 1
ATOM 1641 O O . TYR A 1 196 ? 11.981 -9.422 10.414 1.00 64.88 196 TYR A O 1
ATOM 1649 N N . TYR A 1 197 ? 10.024 -8.318 10.487 1.00 66.81 197 TYR A N 1
ATOM 1650 C CA . TYR A 1 197 ? 10.560 -7.088 11.051 1.00 66.81 197 TYR A CA 1
ATOM 1651 C C . TYR A 1 197 ? 10.161 -6.985 12.512 1.00 66.81 197 TYR A C 1
ATOM 1653 O O . TYR A 1 197 ? 8.983 -7.121 12.846 1.00 66.81 197 TYR A O 1
ATOM 1661 N N . LYS A 1 198 ? 11.135 -6.717 13.383 1.00 70.06 198 LYS A N 1
ATOM 1662 C CA . LYS A 1 198 ? 10.880 -6.594 14.816 1.00 70.06 198 LYS A CA 1
ATOM 1663 C C . LYS A 1 198 ? 9.934 -5.407 15.073 1.00 70.06 198 LYS A C 1
ATOM 1665 O O . LYS A 1 198 ? 10.297 -4.280 14.733 1.00 70.06 198 LYS A O 1
ATOM 1670 N N . PRO A 1 199 ? 8.753 -5.630 15.676 1.00 67.75 199 PRO A N 1
ATOM 1671 C CA . PRO A 1 199 ? 7.819 -4.567 16.018 1.00 67.75 199 PRO A CA 1
ATOM 1672 C C . PRO A 1 199 ? 8.508 -3.498 16.865 1.00 67.75 199 PRO A C 1
ATOM 1674 O O . PRO A 1 199 ? 9.180 -3.815 17.847 1.00 67.75 199 PRO A O 1
ATOM 1677 N N . MET A 1 200 ? 8.358 -2.237 16.461 1.00 69.00 200 MET A N 1
ATOM 1678 C CA . MET A 1 200 ? 8.896 -1.081 17.189 1.00 69.00 200 MET A CA 1
ATOM 1679 C C . MET A 1 200 ? 7.850 -0.407 18.086 1.00 69.00 200 MET A C 1
ATOM 1681 O O . MET A 1 200 ? 8.212 0.376 18.955 1.00 69.00 200 MET A O 1
ATOM 1685 N N . ASP A 1 201 ? 6.569 -0.710 17.877 1.00 75.56 201 ASP A N 1
ATOM 1686 C CA . ASP A 1 201 ? 5.427 -0.107 18.566 1.00 75.56 201 ASP A CA 1
ATOM 1687 C C . ASP A 1 201 ? 4.304 -1.159 18.690 1.00 75.56 201 ASP A C 1
ATOM 1689 O O . ASP A 1 201 ? 4.189 -2.037 17.828 1.00 75.56 201 ASP A O 1
ATOM 1693 N N . ILE A 1 202 ? 3.473 -1.078 19.734 1.00 81.88 202 ILE A N 1
ATOM 1694 C CA . ILE A 1 202 ? 2.340 -1.982 19.986 1.00 81.88 202 ILE A CA 1
ATOM 1695 C C . ILE A 1 202 ? 1.359 -2.015 18.804 1.00 81.88 202 ILE A C 1
ATOM 1697 O O . ILE A 1 202 ? 0.841 -3.074 18.455 1.00 81.88 202 ILE A O 1
ATOM 1701 N N . TYR A 1 203 ? 1.186 -0.893 18.098 1.00 84.38 203 TYR A N 1
ATOM 1702 C CA . TYR A 1 203 ? 0.327 -0.815 16.909 1.00 84.38 203 TYR A CA 1
ATOM 1703 C C . TYR A 1 203 ? 0.840 -1.648 15.728 1.00 84.38 203 TYR A C 1
ATOM 1705 O O . TYR A 1 203 ? 0.051 -2.072 14.883 1.00 84.38 203 TYR A O 1
ATOM 1713 N N . ALA A 1 204 ? 2.150 -1.909 15.654 1.00 78.12 204 ALA A N 1
ATOM 1714 C CA . ALA A 1 204 ? 2.730 -2.671 14.552 1.00 78.12 204 ALA A CA 1
ATOM 1715 C C . ALA A 1 204 ? 2.222 -4.121 14.530 1.00 78.12 204 ALA A C 1
ATOM 1717 O O . ALA A 1 204 ? 2.004 -4.668 13.451 1.00 78.12 204 ALA A O 1
ATOM 1718 N N . TYR A 1 205 ? 1.971 -4.725 15.697 1.00 75.44 205 TYR A N 1
ATOM 1719 C CA . TYR A 1 205 ? 1.428 -6.085 15.795 1.00 75.44 205 TYR A CA 1
ATOM 1720 C C . TYR A 1 205 ? 0.085 -6.207 15.065 1.00 75.44 205 TYR A C 1
ATOM 1722 O O . TYR A 1 205 ? -0.115 -7.102 14.245 1.00 75.44 205 TYR A O 1
ATOM 1730 N N . TYR A 1 206 ? -0.792 -5.232 15.284 1.00 78.69 206 TYR A N 1
ATOM 1731 C CA . TYR A 1 206 ? -2.137 -5.207 14.716 1.00 78.69 206 TYR A CA 1
ATOM 1732 C C . TYR A 1 206 ? -2.197 -4.722 13.266 1.00 78.69 206 TYR A C 1
ATOM 1734 O O . TYR A 1 206 ? -3.176 -4.960 12.561 1.00 78.69 206 TYR A O 1
ATOM 1742 N N . PHE A 1 207 ? -1.144 -4.056 12.796 1.00 77.75 207 PHE A N 1
ATOM 1743 C CA . PHE A 1 207 ? -0.972 -3.741 11.385 1.00 77.75 207 PHE A CA 1
ATOM 1744 C C . PHE A 1 207 ? -0.589 -4.981 10.556 1.00 77.75 207 PHE A C 1
ATOM 1746 O O . PHE A 1 207 ? -1.074 -5.139 9.434 1.00 77.75 207 PHE A O 1
ATOM 1753 N N . PHE A 1 208 ? 0.262 -5.871 11.090 1.00 69.06 208 PHE A N 1
ATOM 1754 C CA . PHE A 1 208 ? 0.774 -7.029 10.343 1.00 69.06 208 PHE A CA 1
ATOM 1755 C C . PHE A 1 208 ? -0.170 -8.230 10.296 1.00 69.06 208 PHE A C 1
ATOM 1757 O O . PHE A 1 208 ? -0.149 -8.964 9.306 1.00 69.06 208 PHE A O 1
ATOM 1764 N N . ASN A 1 209 ? -1.009 -8.434 11.315 1.00 78.00 209 ASN A N 1
ATOM 1765 C CA . ASN A 1 209 ? -1.945 -9.553 11.335 1.00 78.00 209 ASN A CA 1
ATOM 1766 C C . ASN A 1 209 ? -3.404 -9.085 11.471 1.00 78.00 209 ASN A C 1
ATOM 1768 O O . ASN A 1 209 ? -3.877 -8.810 12.576 1.00 78.00 209 ASN A O 1
ATOM 1772 N N . PRO A 1 210 ? -4.149 -9.052 10.352 1.00 79.06 210 PRO A N 1
ATOM 1773 C CA . PRO A 1 210 ? -5.569 -8.729 10.344 1.00 79.06 210 PRO A CA 1
ATOM 1774 C C . PRO A 1 210 ? -6.418 -9.589 11.289 1.00 79.06 210 PRO A C 1
ATOM 1776 O O . PRO A 1 210 ? -7.399 -9.098 11.837 1.00 79.06 210 PRO A O 1
ATOM 1779 N N . LEU A 1 211 ? -6.056 -10.862 11.493 1.00 82.94 211 LEU A N 1
ATOM 1780 C CA . LEU A 1 211 ? -6.811 -11.750 12.376 1.00 82.94 211 LEU A CA 1
ATOM 1781 C C . LEU A 1 211 ? -6.612 -11.372 13.846 1.00 82.94 211 LEU A C 1
ATOM 1783 O O . LEU A 1 211 ? -7.581 -11.340 14.593 1.00 82.94 211 LEU A O 1
ATOM 1787 N N . ASP A 1 212 ? -5.386 -11.024 14.241 1.00 83.56 212 ASP A N 1
ATOM 1788 C CA . ASP A 1 212 ? -5.093 -10.591 15.613 1.00 83.56 212 ASP A CA 1
ATOM 1789 C C . ASP A 1 212 ? -5.817 -9.282 15.936 1.00 83.56 212 ASP A C 1
ATOM 1791 O O . ASP A 1 212 ? -6.336 -9.120 17.034 1.00 83.56 212 ASP A O 1
ATOM 1795 N N . PHE A 1 213 ? -5.923 -8.372 14.964 1.00 88.00 213 PHE A N 1
ATOM 1796 C CA . PHE A 1 213 ? -6.703 -7.143 15.114 1.00 88.00 213 PHE A CA 1
ATOM 1797 C C . PHE A 1 213 ? -8.207 -7.412 15.288 1.00 88.00 213 PHE A C 1
ATOM 1799 O O . PHE A 1 213 ? -8.835 -6.841 16.178 1.00 88.00 213 PHE A O 1
ATOM 1806 N N . VAL A 1 214 ? -8.786 -8.307 14.478 1.00 88.19 214 VAL A N 1
ATOM 1807 C CA . VAL A 1 214 ? -10.198 -8.710 14.623 1.00 88.19 214 VAL A CA 1
ATOM 1808 C C . VAL A 1 214 ? -10.431 -9.415 15.960 1.00 88.19 214 VAL A C 1
ATOM 1810 O O . VAL A 1 214 ? -11.408 -9.122 16.645 1.00 88.19 214 VAL A O 1
ATOM 1813 N N . ASN A 1 215 ? -9.524 -10.305 16.363 1.00 89.31 215 ASN A N 1
ATOM 1814 C CA . ASN A 1 215 ? -9.604 -11.017 17.635 1.00 89.31 215 ASN A CA 1
ATOM 1815 C C . ASN A 1 215 ? -9.473 -10.065 18.827 1.00 89.31 215 ASN A C 1
ATOM 1817 O O . ASN A 1 215 ? -10.226 -10.212 19.782 1.00 89.31 215 ASN A O 1
ATOM 1821 N N . LEU A 1 216 ? -8.586 -9.065 18.758 1.00 91.31 216 LEU A N 1
ATOM 1822 C CA . LEU A 1 216 ? -8.472 -8.015 19.773 1.00 91.31 216 LEU A CA 1
ATOM 1823 C C . LEU A 1 216 ? -9.820 -7.309 19.966 1.00 91.31 216 LEU A C 1
ATOM 1825 O O . LEU A 1 216 ? -10.284 -7.166 21.092 1.00 91.31 216 LEU A O 1
ATOM 1829 N N . TYR A 1 217 ? -10.481 -6.919 18.874 1.00 91.75 217 TYR A N 1
ATOM 1830 C CA . TYR A 1 217 ? -11.798 -6.288 18.952 1.00 91.75 217 TYR A CA 1
ATOM 1831 C C . TYR A 1 217 ? -12.887 -7.232 19.487 1.00 91.75 217 TYR A C 1
ATOM 1833 O O . TYR A 1 217 ? -13.774 -6.806 20.225 1.00 91.75 217 TYR A O 1
ATOM 1841 N N . ALA A 1 218 ? -12.853 -8.510 19.109 1.00 90.38 218 ALA A N 1
ATOM 1842 C CA . ALA A 1 218 ? -13.888 -9.470 19.479 1.00 90.38 218 ALA A CA 1
ATOM 1843 C C . ALA A 1 218 ? -13.761 -9.978 20.925 1.00 90.38 218 ALA A C 1
ATOM 1845 O O . ALA A 1 218 ? -14.780 -10.181 21.583 1.00 90.38 218 ALA A O 1
ATOM 1846 N N . LEU A 1 219 ? -12.534 -10.196 21.403 1.00 93.00 219 LEU A N 1
ATOM 1847 C CA . LEU A 1 219 ? -12.246 -10.887 22.664 1.00 93.00 219 LEU A CA 1
ATOM 1848 C C . LEU A 1 219 ? -11.815 -9.934 23.786 1.00 93.00 219 LEU A C 1
ATOM 1850 O O . LEU A 1 219 ? -12.099 -10.208 24.944 1.00 93.00 219 LEU A O 1
ATOM 1854 N N . GLU A 1 220 ? -11.178 -8.807 23.455 1.00 93.38 220 GLU A N 1
ATOM 1855 C CA . GLU A 1 220 ? -10.523 -7.901 24.412 1.00 93.38 220 GLU A CA 1
ATOM 1856 C C . GLU A 1 220 ? -10.937 -6.435 24.150 1.00 93.38 220 GLU A C 1
ATOM 1858 O O . GLU A 1 220 ? -10.107 -5.546 23.947 1.00 93.38 220 GLU A O 1
ATOM 1863 N N . ARG A 1 221 ? -12.255 -6.159 24.118 1.00 92.19 221 ARG A N 1
ATOM 1864 C CA . ARG A 1 221 ? -12.809 -4.838 23.730 1.00 92.19 221 ARG A CA 1
ATOM 1865 C C . ARG A 1 221 ? -12.278 -3.661 24.540 1.00 92.19 221 ARG A C 1
ATOM 1867 O O . ARG A 1 221 ? -12.075 -2.593 23.972 1.00 92.19 221 ARG A O 1
ATOM 1874 N N . SER A 1 222 ? -12.080 -3.826 25.845 1.00 93.62 222 SER A N 1
ATOM 1875 C CA . SER A 1 222 ? -11.541 -2.758 26.696 1.00 93.62 222 SER A CA 1
ATOM 1876 C C . SER A 1 222 ? -10.141 -2.351 26.237 1.00 93.62 222 SER A C 1
ATOM 1878 O O . SER A 1 222 ? -9.892 -1.171 25.998 1.00 93.62 222 SER A O 1
ATOM 1880 N N . VAL A 1 223 ? -9.266 -3.335 26.014 1.00 94.12 223 VAL A N 1
ATOM 1881 C CA . VAL A 1 223 ? -7.906 -3.132 25.498 1.00 94.12 223 VAL A CA 1
ATOM 1882 C C . VAL A 1 223 ? -7.948 -2.540 24.091 1.00 94.12 223 VAL A C 1
ATOM 1884 O O . VAL A 1 223 ? -7.186 -1.628 23.778 1.00 94.12 223 VAL A O 1
ATOM 1887 N N . PHE A 1 224 ? -8.863 -3.011 23.239 1.00 94.56 224 PHE A N 1
ATOM 1888 C CA . PHE A 1 224 ? -9.063 -2.437 21.911 1.00 94.56 224 PHE A CA 1
ATOM 1889 C C . PHE A 1 224 ? -9.373 -0.938 21.976 1.00 94.56 224 PHE A C 1
ATOM 1891 O O . PHE A 1 224 ? -8.733 -0.155 21.274 1.00 94.56 224 PHE A O 1
ATOM 1898 N N . TYR A 1 225 ? -10.337 -0.532 22.807 1.00 95.25 225 TYR A N 1
ATOM 1899 C CA . TYR A 1 225 ? -10.730 0.870 22.932 1.00 95.25 225 TYR A CA 1
ATOM 1900 C C . TYR A 1 225 ? -9.633 1.725 23.562 1.00 95.25 225 TYR A C 1
ATOM 1902 O O . TYR A 1 225 ? -9.413 2.843 23.102 1.00 95.25 225 TYR A O 1
ATOM 1910 N N . GLU A 1 226 ? -8.883 1.195 24.529 1.00 94.75 226 GLU A N 1
ATOM 1911 C CA . GLU A 1 226 ? -7.711 1.870 25.089 1.00 94.75 226 GLU A CA 1
ATOM 1912 C C . GLU A 1 226 ? -6.644 2.126 24.011 1.00 94.75 226 GLU A C 1
ATOM 1914 O O . GLU A 1 226 ? -6.172 3.253 23.840 1.00 94.75 226 GLU A O 1
ATOM 1919 N N . LEU A 1 227 ? -6.300 1.101 23.224 1.00 93.50 227 LEU A N 1
ATOM 1920 C CA . LEU A 1 227 ? -5.357 1.229 22.112 1.00 93.50 227 LEU A CA 1
ATOM 1921 C C . LEU A 1 227 ? -5.875 2.195 21.045 1.00 93.50 227 LEU A C 1
ATOM 1923 O O . LEU A 1 227 ? -5.118 3.025 20.541 1.00 93.50 227 LEU A O 1
ATOM 1927 N N . LEU A 1 228 ? -7.166 2.139 20.721 1.00 93.50 228 LEU A N 1
ATOM 1928 C CA . LEU A 1 228 ? -7.783 3.059 19.776 1.00 93.50 228 LEU A CA 1
ATOM 1929 C C . LEU A 1 228 ? -7.721 4.508 20.284 1.00 93.50 228 LEU A C 1
ATOM 1931 O O . LEU A 1 228 ? -7.331 5.391 19.521 1.00 93.50 228 LEU A O 1
ATOM 1935 N N . ASN A 1 229 ? -8.000 4.750 21.567 1.00 93.69 229 ASN A N 1
ATOM 1936 C CA . ASN A 1 229 ? -7.884 6.070 22.191 1.00 93.69 229 ASN A CA 1
ATOM 1937 C C . ASN A 1 229 ? -6.438 6.593 22.127 1.00 93.69 229 ASN A C 1
ATOM 1939 O O . ASN A 1 229 ? -6.189 7.731 21.732 1.00 93.69 229 ASN A O 1
ATOM 1943 N N . ASN A 1 230 ? -5.469 5.727 22.433 1.00 92.19 230 ASN A N 1
ATOM 1944 C CA . ASN A 1 230 ? -4.045 6.059 22.434 1.00 92.19 230 ASN A CA 1
ATOM 1945 C C . ASN A 1 230 ? -3.453 6.235 21.023 1.00 92.19 230 ASN A C 1
ATOM 1947 O O . ASN A 1 230 ? -2.403 6.873 20.862 1.00 92.19 230 ASN A O 1
ATOM 1951 N N . SER A 1 231 ? -4.116 5.708 19.987 1.00 90.69 231 SER A N 1
ATOM 1952 C CA . SER A 1 231 ? -3.641 5.778 18.600 1.00 90.69 231 SER A CA 1
ATOM 1953 C C . SER A 1 231 ? -3.602 7.206 18.047 1.00 90.69 231 SER A C 1
ATOM 1955 O O . SER A 1 231 ? -2.840 7.487 17.128 1.00 90.69 231 SER A O 1
ATOM 1957 N N . VAL A 1 232 ? -4.355 8.134 18.639 1.00 89.94 232 VAL A N 1
ATOM 1958 C CA . VAL A 1 232 ? -4.412 9.549 18.227 1.00 89.94 232 VAL A CA 1
ATOM 1959 C C . VAL A 1 232 ? -3.703 10.499 19.194 1.00 89.94 232 VAL A C 1
ATOM 1961 O O . VAL A 1 232 ? -3.764 11.719 19.029 1.00 89.94 232 VAL A O 1
ATOM 1964 N N . ILE A 1 233 ? -3.032 9.962 20.218 1.00 89.25 233 ILE A N 1
ATOM 1965 C CA . ILE A 1 233 ? -2.261 10.747 21.189 1.00 89.25 233 ILE A CA 1
ATOM 1966 C C . ILE A 1 233 ? -0.828 10.941 20.683 1.00 89.25 233 ILE A C 1
ATOM 1968 O O . ILE A 1 233 ? -0.154 9.988 20.280 1.00 89.25 233 ILE A O 1
ATOM 1972 N N . GLY A 1 234 ? -0.324 12.173 20.772 1.00 85.75 234 GLY A N 1
ATOM 1973 C CA . GLY A 1 234 ? 1.036 12.527 20.364 1.00 85.75 234 GLY A CA 1
ATOM 1974 C C . GLY A 1 234 ? 1.192 12.590 18.844 1.00 85.75 234 GLY A C 1
ATOM 1975 O O . GLY A 1 234 ? 0.313 13.081 18.140 1.00 85.75 234 GLY A O 1
ATOM 1976 N N . SER A 1 235 ? 2.330 12.124 18.326 1.00 79.25 235 SER A N 1
ATOM 1977 C CA . SER A 1 235 ? 2.553 12.070 16.881 1.00 79.25 235 SER A CA 1
ATOM 1978 C C . SER A 1 235 ? 1.727 10.952 16.235 1.00 79.25 235 SER A C 1
ATOM 1980 O O . SER A 1 235 ? 1.773 9.793 16.659 1.00 79.25 235 SER A O 1
ATOM 1982 N N . ASN A 1 236 ? 1.008 11.296 15.164 1.00 76.62 236 ASN A N 1
ATOM 1983 C CA . ASN A 1 236 ? 0.249 10.356 14.336 1.00 76.62 236 ASN A CA 1
ATOM 1984 C C . ASN A 1 236 ? 1.195 9.558 13.429 1.00 76.62 236 ASN A C 1
ATOM 1986 O O . ASN A 1 236 ? 1.264 9.789 12.219 1.00 76.62 236 ASN A O 1
ATOM 1990 N N . SER A 1 237 ? 1.956 8.641 14.032 1.00 81.56 237 SER A N 1
ATOM 1991 C CA . SER A 1 237 ? 2.884 7.759 13.321 1.00 81.56 237 SER A CA 1
ATOM 1992 C C . SER A 1 237 ? 2.165 6.909 12.269 1.00 81.56 237 SER A C 1
ATOM 1994 O O . SER A 1 237 ? 0.948 6.706 12.327 1.00 81.56 237 SER A O 1
ATOM 1996 N N . PHE A 1 238 ? 2.929 6.355 11.322 1.00 82.94 238 PHE A N 1
ATOM 1997 C CA . PHE A 1 238 ? 2.386 5.431 10.326 1.00 82.94 238 PHE A CA 1
ATOM 1998 C C . PHE A 1 238 ? 1.585 4.297 10.973 1.00 82.94 238 PHE A C 1
ATOM 2000 O O . PHE A 1 238 ? 0.472 4.007 10.542 1.00 82.94 238 PHE A O 1
ATOM 2007 N N . MET A 1 239 ? 2.141 3.661 12.011 1.00 84.94 239 MET A N 1
ATOM 2008 C CA . MET A 1 239 ? 1.519 2.508 12.668 1.00 84.94 239 MET A CA 1
ATOM 2009 C C . MET A 1 239 ? 0.216 2.898 13.366 1.00 84.94 239 MET A C 1
ATOM 2011 O O . MET A 1 239 ? -0.787 2.206 13.223 1.00 84.94 239 MET A O 1
ATOM 2015 N N . LYS A 1 240 ? 0.208 4.049 14.044 1.00 87.62 240 LYS A N 1
ATOM 2016 C CA . LYS A 1 240 ? -0.969 4.612 14.710 1.00 87.62 240 LYS A CA 1
ATOM 2017 C C . LYS A 1 240 ? -2.097 4.938 13.737 1.00 87.62 240 LYS A C 1
ATOM 2019 O O . LYS A 1 240 ? -3.219 4.475 13.923 1.00 87.62 240 LYS A O 1
ATOM 2024 N N . LYS A 1 241 ? -1.791 5.650 12.645 1.00 85.75 241 LYS A N 1
ATOM 2025 C CA . LYS A 1 241 ? -2.767 5.875 11.568 1.00 85.75 241 LYS A CA 1
ATOM 2026 C C . LYS A 1 241 ? -3.257 4.539 11.007 1.00 85.75 241 LYS A C 1
ATOM 2028 O O . LYS A 1 241 ? -4.454 4.340 10.867 1.00 85.75 241 LYS A O 1
ATOM 2033 N N . SER A 1 242 ? -2.359 3.583 10.770 1.00 85.88 242 SER A N 1
ATOM 2034 C CA . SER A 1 242 ? -2.725 2.297 10.157 1.00 85.88 242 SER A CA 1
ATOM 2035 C C . SER A 1 242 ? -3.665 1.475 11.030 1.00 85.88 242 SER A C 1
ATOM 2037 O O . SER A 1 242 ? -4.566 0.823 10.507 1.00 85.88 242 SER A O 1
ATOM 2039 N N . PHE A 1 243 ? -3.503 1.558 12.350 1.00 88.44 243 PHE A N 1
ATOM 2040 C CA . PHE A 1 243 ? -4.431 0.976 13.311 1.00 88.44 243 PHE A CA 1
ATOM 2041 C C . PHE A 1 243 ? -5.850 1.545 13.146 1.00 88.44 243 PHE A C 1
ATOM 2043 O O . PHE A 1 243 ? -6.811 0.787 13.030 1.00 88.44 243 PHE A O 1
ATOM 2050 N N . ILE A 1 244 ? -5.979 2.872 13.034 1.00 89.50 244 ILE A N 1
ATOM 2051 C CA . ILE A 1 244 ? -7.267 3.544 12.801 1.00 89.50 244 ILE A CA 1
ATOM 2052 C C . ILE A 1 244 ? -7.856 3.144 11.444 1.00 89.50 244 ILE A C 1
ATOM 2054 O O . ILE A 1 244 ? -9.049 2.895 11.337 1.00 89.50 244 ILE A O 1
ATOM 2058 N N . TYR A 1 245 ? -7.048 3.018 10.394 1.00 86.69 245 TYR A N 1
ATOM 2059 C CA . TYR A 1 245 ? -7.556 2.593 9.086 1.00 86.69 245 TYR A CA 1
ATOM 2060 C C . TYR A 1 245 ? -8.011 1.124 9.068 1.00 86.69 245 TYR A C 1
ATOM 2062 O O . TYR A 1 245 ? -8.979 0.789 8.383 1.00 86.69 245 TYR A O 1
ATOM 2070 N N . ASN A 1 246 ? -7.382 0.247 9.858 1.00 87.38 246 ASN A N 1
ATOM 2071 C CA . ASN A 1 246 ? -7.836 -1.137 10.008 1.00 87.38 246 ASN A CA 1
ATOM 2072 C C . ASN A 1 246 ? -9.240 -1.216 10.626 1.00 87.38 246 ASN A C 1
ATOM 2074 O O . ASN A 1 246 ? -10.012 -2.099 10.249 1.00 87.38 246 ASN A O 1
ATOM 2078 N N . LEU A 1 247 ? -9.613 -0.260 11.485 1.00 88.56 247 LEU A N 1
ATOM 2079 C CA . LEU A 1 247 ? -10.974 -0.141 12.017 1.00 88.56 247 LEU A CA 1
ATOM 2080 C C . LEU A 1 247 ? -12.006 -0.033 10.884 1.00 88.56 247 LEU A C 1
ATOM 2082 O O . LEU A 1 247 ? -13.018 -0.727 10.904 1.00 88.56 247 LEU A O 1
ATOM 2086 N N . ASN A 1 248 ? -11.715 0.763 9.853 1.00 84.69 248 ASN A N 1
ATOM 2087 C CA . ASN A 1 248 ? -12.581 0.915 8.683 1.00 84.69 248 ASN A CA 1
ATOM 2088 C C . ASN A 1 248 ? -12.718 -0.379 7.862 1.00 84.69 248 ASN A C 1
ATOM 2090 O O . ASN A 1 248 ? -13.779 -0.672 7.315 1.00 84.69 248 ASN A O 1
ATOM 2094 N N . LEU A 1 249 ? -11.632 -1.143 7.738 1.00 83.00 249 LEU A N 1
ATOM 2095 C CA . LEU A 1 249 ? -11.616 -2.356 6.921 1.00 83.00 249 LEU A CA 1
ATOM 2096 C C . LEU A 1 249 ? -12.282 -3.549 7.583 1.00 83.00 249 LEU A C 1
ATOM 2098 O O . LEU A 1 249 ? -12.958 -4.315 6.898 1.00 83.00 249 LEU A O 1
ATOM 2102 N N . PHE A 1 250 ? -12.016 -3.738 8.872 1.00 84.81 250 PHE A N 1
ATOM 2103 C CA . PHE A 1 250 ? -12.277 -5.005 9.543 1.00 84.81 250 PHE A CA 1
ATOM 2104 C C . PHE A 1 250 ? -13.366 -4.915 10.609 1.00 84.81 250 PHE A C 1
ATOM 2106 O O . PHE A 1 250 ? -13.964 -5.942 10.916 1.00 84.81 250 PHE A O 1
ATOM 2113 N N . ILE A 1 251 ? -13.634 -3.723 11.153 1.00 88.25 251 ILE A N 1
ATOM 2114 C CA . ILE A 1 251 ? -14.577 -3.546 12.265 1.00 88.25 251 ILE A CA 1
ATOM 2115 C C . ILE A 1 251 ? -15.846 -2.821 11.814 1.00 88.25 251 ILE A C 1
ATOM 2117 O O . ILE A 1 251 ? -16.933 -3.357 11.991 1.00 88.25 251 ILE A O 1
ATOM 2121 N N . ILE A 1 252 ? -15.723 -1.638 11.199 1.00 88.44 252 ILE A N 1
ATOM 2122 C CA . ILE A 1 252 ? -16.869 -0.786 10.840 1.00 88.44 252 ILE A CA 1
ATOM 2123 C C . ILE A 1 252 ? -17.662 -1.409 9.689 1.00 88.44 252 ILE A C 1
ATOM 2125 O O . ILE A 1 252 ? -17.308 -1.266 8.515 1.00 88.44 252 ILE A O 1
ATOM 2129 N N . ASN A 1 253 ? -18.783 -2.036 10.034 1.00 86.12 253 ASN A N 1
ATOM 2130 C CA . ASN A 1 253 ? -19.734 -2.622 9.094 1.00 86.12 253 ASN A CA 1
ATOM 2131 C C . ASN A 1 253 ? -21.157 -2.080 9.264 1.00 86.12 253 ASN A C 1
ATOM 2133 O O . ASN A 1 253 ? -21.980 -2.273 8.370 1.00 86.12 253 ASN A O 1
ATOM 2137 N N . THR A 1 254 ? -21.447 -1.402 10.376 1.00 88.81 254 THR A N 1
ATOM 2138 C CA . THR A 1 254 ? -22.749 -0.823 10.724 1.00 88.81 254 THR A CA 1
ATOM 2139 C C . THR A 1 254 ? -22.597 0.538 11.417 1.00 88.81 254 THR A C 1
ATOM 2141 O O . THR A 1 254 ? -21.510 0.918 11.858 1.00 88.81 254 THR A O 1
ATOM 2144 N N . LEU A 1 255 ? -23.699 1.290 11.526 1.00 87.50 255 LEU A N 1
ATOM 2145 C CA . LEU A 1 255 ? -23.739 2.509 12.346 1.00 87.50 255 LEU A CA 1
ATOM 2146 C C . LEU A 1 255 ? -23.576 2.203 13.844 1.00 87.50 255 LEU A C 1
ATOM 2148 O O . LEU A 1 255 ? -23.061 3.044 14.577 1.00 87.50 255 LEU A O 1
ATOM 2152 N N . ASP A 1 256 ? -23.963 1.009 14.294 1.00 90.38 256 ASP A N 1
ATOM 2153 C CA . ASP A 1 256 ? -23.815 0.604 15.694 1.00 90.38 256 ASP A CA 1
ATOM 2154 C C . ASP A 1 256 ? -22.346 0.402 16.078 1.00 90.38 256 ASP A C 1
ATOM 2156 O O . ASP A 1 256 ? -21.963 0.745 17.193 1.00 90.38 256 ASP A O 1
ATOM 2160 N N . ASP A 1 257 ? -21.491 -0.037 15.146 1.00 90.19 257 ASP A N 1
ATOM 2161 C CA . ASP A 1 257 ? -20.040 -0.089 15.376 1.00 90.19 257 ASP A CA 1
ATOM 2162 C C . ASP A 1 257 ? -19.483 1.314 15.668 1.00 90.19 257 ASP A C 1
ATOM 2164 O O . ASP A 1 257 ? -18.687 1.503 16.589 1.00 90.19 257 ASP A O 1
ATOM 2168 N N . ILE A 1 258 ? -19.943 2.318 14.912 1.00 89.44 258 ILE A N 1
ATOM 2169 C CA . ILE A 1 258 ? -19.545 3.722 15.082 1.00 89.44 258 ILE A CA 1
ATOM 2170 C C . ILE A 1 258 ? -20.030 4.281 16.424 1.00 89.44 258 ILE A C 1
ATOM 2172 O O . ILE A 1 258 ? -19.262 4.963 17.106 1.00 89.44 258 ILE A O 1
ATOM 2176 N N . LYS A 1 259 ? -21.271 3.973 16.822 1.00 90.06 259 LYS A N 1
ATOM 2177 C CA . LYS A 1 259 ? -21.804 4.340 18.144 1.00 90.06 259 LYS A CA 1
ATOM 2178 C C . LYS A 1 259 ? -21.020 3.669 19.267 1.00 90.06 259 LYS A C 1
ATOM 2180 O O . LYS A 1 259 ? -20.595 4.342 20.195 1.00 90.06 259 LYS A O 1
ATOM 2185 N N . GLY A 1 260 ? -20.718 2.379 19.130 1.00 90.75 260 GLY A N 1
ATOM 2186 C CA . GLY A 1 260 ? -19.903 1.643 20.093 1.00 90.75 260 GLY A CA 1
ATOM 2187 C C . GLY A 1 260 ? -18.527 2.277 20.309 1.00 90.75 260 GLY A C 1
ATOM 2188 O O . GLY A 1 260 ? -18.074 2.375 21.446 1.00 90.75 260 GLY A O 1
ATOM 2189 N N . ILE A 1 261 ? -17.883 2.776 19.249 1.00 92.19 261 ILE A N 1
ATOM 2190 C CA . ILE A 1 261 ? -16.622 3.523 19.373 1.00 92.19 261 ILE A CA 1
ATOM 2191 C C . ILE A 1 261 ? -16.845 4.858 20.097 1.00 92.19 261 ILE A C 1
ATOM 2193 O O . ILE A 1 261 ? -16.071 5.189 20.991 1.00 92.19 261 ILE A O 1
ATOM 2197 N N . ARG A 1 262 ? -17.889 5.614 19.737 1.00 93.12 262 ARG A N 1
ATOM 2198 C CA . ARG A 1 262 ? -18.226 6.903 20.369 1.00 93.12 262 ARG A CA 1
ATOM 2199 C C . ARG A 1 262 ? -18.426 6.774 21.874 1.00 93.12 262 ARG A C 1
ATOM 2201 O O . ARG A 1 262 ? -17.908 7.591 22.626 1.00 93.12 262 ARG A O 1
ATOM 2208 N N . ASP A 1 263 ? -19.141 5.740 22.296 1.00 94.19 263 ASP A N 1
ATOM 2209 C CA . ASP A 1 263 ? -19.525 5.556 23.695 1.00 94.19 263 ASP A CA 1
ATOM 2210 C C . ASP A 1 263 ? -18.358 5.081 24.577 1.00 94.19 263 ASP A C 1
ATOM 2212 O O . ASP A 1 263 ? -18.426 5.195 25.798 1.00 94.19 263 ASP A O 1
ATOM 2216 N N . ASN A 1 264 ? -17.287 4.545 23.978 1.00 94.50 264 ASN A N 1
ATOM 2217 C CA . ASN A 1 264 ? -16.183 3.908 24.706 1.00 94.50 264 ASN A CA 1
ATOM 2218 C C . ASN A 1 264 ? -14.814 4.570 24.485 1.00 94.50 264 ASN A C 1
ATOM 2220 O O . ASN A 1 264 ? -13.829 4.130 25.078 1.00 94.50 264 ASN A O 1
ATOM 2224 N N . VAL A 1 265 ? -14.716 5.598 23.635 1.00 94.56 265 VAL A N 1
ATOM 2225 C CA . VAL A 1 265 ? -13.439 6.239 23.296 1.00 94.56 265 VAL A CA 1
ATOM 2226 C C . VAL A 1 265 ? -13.506 7.750 23.470 1.00 94.56 265 VAL A C 1
ATOM 2228 O O . VAL A 1 265 ? -14.253 8.440 22.784 1.00 94.56 265 VAL A O 1
ATOM 2231 N N . GLU A 1 266 ? -12.643 8.285 24.333 1.00 95.06 266 GLU A N 1
ATOM 2232 C CA . GLU A 1 266 ? -12.604 9.717 24.655 1.00 95.06 266 GLU A CA 1
ATOM 2233 C C . GLU A 1 266 ? -12.189 10.587 23.460 1.00 95.06 266 GLU A C 1
ATOM 2235 O O . GLU A 1 266 ? -12.770 11.640 23.215 1.00 95.06 266 GLU A O 1
ATOM 2240 N N . ASN A 1 267 ? -11.198 10.155 22.674 1.00 94.38 267 ASN A N 1
ATOM 2241 C CA . ASN A 1 267 ? -10.716 10.897 21.505 1.00 94.38 267 ASN A CA 1
ATOM 2242 C C . ASN A 1 267 ? -11.505 10.577 20.216 1.00 94.38 267 ASN A C 1
ATOM 2244 O O . ASN A 1 267 ? -10.939 10.614 19.117 1.00 94.38 267 ASN A O 1
ATOM 2248 N N . TYR A 1 268 ? -12.801 10.270 20.336 1.00 93.06 268 TYR A N 1
ATOM 2249 C CA . TYR A 1 268 ? -13.684 9.906 19.223 1.00 93.06 268 TYR A CA 1
ATOM 2250 C C . TYR A 1 268 ? -13.578 10.862 18.024 1.00 93.06 268 TYR A C 1
ATOM 2252 O O . TYR A 1 268 ? -13.317 10.419 16.905 1.00 93.06 268 TYR A O 1
ATOM 2260 N N . ASP A 1 269 ? -13.684 12.174 18.250 1.00 90.62 269 ASP A N 1
ATOM 2261 C CA . ASP A 1 269 ? -13.690 13.167 17.167 1.00 90.62 269 ASP A CA 1
ATOM 2262 C C . ASP A 1 269 ? -12.392 13.155 16.350 1.00 90.62 269 ASP A C 1
ATOM 2264 O O . ASP A 1 269 ? -12.411 13.286 15.124 1.00 90.62 269 ASP A O 1
ATOM 2268 N N . LYS A 1 270 ? -11.244 12.936 17.005 1.00 90.75 270 LYS A N 1
ATOM 2269 C CA . LYS A 1 270 ? -9.954 12.803 16.312 1.00 90.75 270 LYS A CA 1
ATOM 2270 C C . LYS A 1 270 ? -9.915 11.537 15.466 1.00 90.75 270 LYS A C 1
ATOM 2272 O O . LYS A 1 270 ? -9.484 11.605 14.315 1.00 90.75 270 LYS A O 1
ATOM 2277 N N . ILE A 1 271 ? -10.383 10.409 16.002 1.00 91.00 271 ILE A N 1
ATOM 2278 C CA . ILE A 1 271 ? -10.444 9.130 15.279 1.00 91.00 271 ILE A CA 1
ATOM 2279 C C . ILE A 1 271 ? -11.332 9.264 14.043 1.00 91.00 271 ILE A C 1
ATOM 2281 O O . ILE A 1 271 ? -10.901 8.928 12.938 1.00 91.00 271 ILE A O 1
ATOM 2285 N N . ILE A 1 272 ? -12.532 9.827 14.204 1.00 87.69 272 ILE A N 1
ATOM 2286 C CA . ILE A 1 272 ? -13.448 10.082 13.093 1.00 87.69 272 ILE A CA 1
ATOM 2287 C C . ILE A 1 272 ? -12.828 11.050 12.090 1.00 87.69 272 ILE A C 1
ATOM 2289 O O . ILE A 1 272 ? -12.878 10.778 10.895 1.00 87.69 272 ILE A O 1
ATOM 2293 N N . SER A 1 273 ? -12.171 12.127 12.528 1.00 85.94 273 SER A N 1
ATOM 2294 C CA . SER A 1 273 ? -11.508 13.049 11.598 1.00 85.94 273 SER A CA 1
ATOM 2295 C C . SER A 1 273 ? -10.444 12.354 10.743 1.00 85.94 273 SER A C 1
ATOM 2297 O O . SER A 1 273 ? -10.355 12.628 9.551 1.00 85.94 273 SER A O 1
ATOM 2299 N N . ILE A 1 274 ? -9.677 11.410 11.301 1.00 84.75 274 ILE A N 1
ATOM 2300 C CA . ILE A 1 274 ? -8.673 10.638 10.554 1.00 84.75 274 ILE A CA 1
ATOM 2301 C C . ILE A 1 274 ? -9.355 9.700 9.554 1.00 84.75 274 ILE A C 1
ATOM 2303 O O . ILE A 1 274 ? -8.932 9.620 8.400 1.00 84.75 274 ILE A O 1
ATOM 2307 N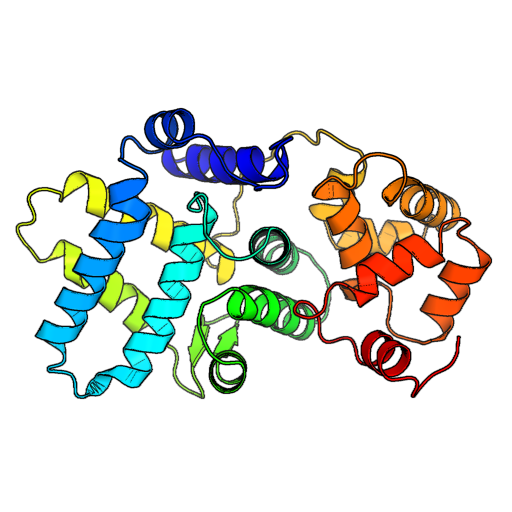 N . LEU A 1 275 ? -10.436 9.037 9.969 1.00 82.19 275 LEU A N 1
ATOM 2308 C CA . LEU A 1 275 ? -11.242 8.187 9.095 1.00 82.19 275 LEU A CA 1
ATOM 2309 C C . LEU A 1 275 ? -11.906 8.978 7.960 1.00 82.19 275 LEU A C 1
ATOM 2311 O O . LEU A 1 275 ? -11.967 8.486 6.838 1.00 82.19 275 LEU A O 1
ATOM 2315 N N . LEU A 1 276 ? -12.379 10.200 8.211 1.00 77.62 276 LEU A N 1
ATOM 2316 C CA . LEU A 1 276 ? -13.087 11.023 7.225 1.00 77.62 276 LEU A CA 1
ATOM 2317 C C . LEU A 1 276 ? -12.148 11.815 6.308 1.00 77.62 276 LEU A C 1
ATOM 2319 O O . LEU A 1 276 ? -12.450 11.964 5.127 1.00 77.62 276 LEU A O 1
ATOM 2323 N N . ASN A 1 277 ? -11.000 12.276 6.817 1.00 69.62 277 ASN A N 1
ATOM 2324 C CA . ASN A 1 277 ? -9.963 12.946 6.023 1.00 69.62 277 ASN A CA 1
ATOM 2325 C C . ASN A 1 277 ? -9.237 11.990 5.074 1.00 69.62 277 ASN A C 1
ATOM 2327 O O . ASN A 1 277 ? -8.523 12.443 4.179 1.00 69.62 277 ASN A O 1
ATOM 2331 N N . SER A 1 278 ? -9.463 10.682 5.213 1.00 57.59 278 SER A N 1
ATOM 2332 C CA . SER A 1 278 ? -9.021 9.647 4.279 1.00 57.59 278 SER A CA 1
ATOM 2333 C C . SER A 1 278 ? -9.763 9.694 2.930 1.00 57.59 278 SER A C 1
ATOM 2335 O O . SER A 1 278 ? -10.143 8.665 2.376 1.00 57.59 278 SER A O 1
ATOM 2337 N N . ASN A 1 279 ? -9.967 10.898 2.377 1.00 47.00 279 ASN A N 1
ATOM 2338 C CA . ASN A 1 279 ? -10.798 11.250 1.219 1.00 47.00 279 ASN A CA 1
ATOM 2339 C C . ASN A 1 279 ? -10.603 10.402 -0.056 1.00 47.00 279 ASN A C 1
ATOM 2341 O O . ASN A 1 279 ? -11.332 10.621 -1.017 1.00 47.00 279 ASN A O 1
ATOM 2345 N N . LEU A 1 280 ? -9.661 9.457 -0.095 1.00 48.28 280 LEU A N 1
ATOM 2346 C CA . LEU A 1 280 ? -9.298 8.676 -1.272 1.00 48.28 280 LEU A CA 1
ATOM 2347 C C . LEU A 1 280 ? -9.126 7.168 -1.049 1.00 48.28 280 LEU A C 1
ATOM 2349 O O . LEU A 1 280 ? -8.818 6.470 -2.012 1.00 48.28 280 LEU A O 1
ATOM 2353 N N . THR A 1 281 ? -9.283 6.622 0.161 1.00 53.75 281 THR A N 1
ATOM 2354 C CA . THR A 1 281 ? -8.574 5.362 0.426 1.00 53.75 281 THR A CA 1
ATOM 2355 C C . THR A 1 281 ? -9.366 4.148 0.850 1.00 53.75 281 THR A C 1
ATOM 2357 O O . THR A 1 281 ? -8.836 3.067 0.659 1.00 53.75 281 THR A O 1
ATOM 2360 N N . LEU A 1 282 ? -10.619 4.197 1.289 1.00 59.56 282 LEU A N 1
ATOM 2361 C CA . LEU A 1 282 ? -11.371 2.957 1.532 1.00 59.56 282 LEU A CA 1
ATOM 2362 C C . LEU A 1 282 ? -12.871 3.190 1.329 1.00 59.56 282 LEU A C 1
ATOM 2364 O O . LEU A 1 282 ? -13.469 3.920 2.118 1.00 59.56 282 LEU A O 1
ATOM 2368 N N . PRO A 1 283 ? -13.512 2.583 0.309 1.00 61.38 283 PRO A N 1
ATOM 2369 C CA . PRO A 1 283 ? -14.942 2.750 0.092 1.00 61.38 283 PRO A CA 1
ATOM 2370 C C . PRO A 1 283 ? -15.700 2.011 1.201 1.00 61.38 283 PRO A C 1
ATOM 2372 O O . PRO A 1 283 ? -15.936 0.800 1.138 1.00 61.38 283 PRO A O 1
ATOM 2375 N N . ASN A 1 284 ? -16.038 2.755 2.250 1.00 75.31 284 ASN A N 1
ATOM 2376 C CA . ASN A 1 284 ? -16.983 2.357 3.275 1.00 75.31 284 ASN A CA 1
ATOM 2377 C C . ASN A 1 284 ? -18.198 3.271 3.164 1.00 75.31 284 ASN A C 1
ATOM 2379 O O . ASN A 1 284 ? -18.099 4.482 3.363 1.00 75.31 284 ASN A O 1
ATOM 2383 N N . ASN A 1 285 ? -19.332 2.676 2.798 1.00 78.75 285 ASN A N 1
ATOM 2384 C CA . ASN A 1 285 ? -20.564 3.418 2.568 1.00 78.75 285 ASN A CA 1
ATOM 2385 C C . ASN A 1 285 ? -21.019 4.148 3.834 1.00 78.75 285 ASN A C 1
ATOM 2387 O O . ASN A 1 285 ? -21.482 5.269 3.726 1.00 78.75 285 ASN A O 1
ATOM 2391 N N . ILE A 1 286 ? -20.786 3.588 5.024 1.00 84.50 286 ILE A N 1
ATOM 2392 C CA . ILE A 1 286 ? -21.204 4.201 6.291 1.00 84.50 286 ILE A CA 1
ATOM 2393 C C . ILE A 1 286 ? -20.433 5.492 6.545 1.00 84.50 286 ILE A C 1
ATOM 2395 O O . ILE A 1 286 ? -21.031 6.537 6.781 1.00 84.50 286 ILE A O 1
ATOM 2399 N N . LEU A 1 287 ? -19.102 5.445 6.434 1.00 80.38 287 LEU A N 1
ATOM 2400 C CA . LEU A 1 287 ? -18.270 6.641 6.591 1.00 80.38 287 LEU A CA 1
ATOM 2401 C C . LEU A 1 287 ? -18.565 7.682 5.507 1.00 80.38 287 LEU A C 1
ATOM 2403 O O . LEU A 1 287 ? -18.550 8.880 5.782 1.00 80.38 287 LEU A O 1
ATOM 2407 N N . ARG A 1 288 ? -18.865 7.235 4.281 1.00 78.25 288 ARG A N 1
ATOM 2408 C CA . ARG A 1 288 ? -19.288 8.122 3.193 1.00 78.25 288 ARG A CA 1
ATOM 2409 C C . ARG A 1 288 ? -20.612 8.811 3.518 1.00 78.25 288 ARG A C 1
ATOM 2411 O O . ARG A 1 288 ? -20.715 10.017 3.324 1.00 78.25 288 ARG A O 1
ATOM 2418 N N . ASP A 1 289 ? -21.594 8.071 4.010 1.00 81.12 289 ASP A N 1
ATOM 2419 C CA . ASP A 1 289 ? -22.927 8.595 4.298 1.00 81.12 289 ASP A CA 1
ATOM 2420 C C . ASP A 1 289 ? -22.886 9.566 5.488 1.00 81.12 289 ASP A C 1
ATOM 2422 O O . ASP A 1 289 ? -23.495 10.631 5.420 1.00 81.12 289 ASP A O 1
ATOM 2426 N N . ILE A 1 290 ? -22.072 9.282 6.514 1.00 79.94 290 ILE A N 1
ATOM 2427 C CA . ILE A 1 290 ? -21.751 10.230 7.598 1.00 79.94 290 ILE A CA 1
ATOM 2428 C C . ILE A 1 290 ? -21.142 11.516 7.027 1.00 79.94 290 ILE A C 1
ATOM 2430 O O . ILE A 1 290 ? -21.606 12.616 7.320 1.00 79.94 290 ILE A O 1
ATOM 2434 N N . LYS A 1 291 ? -20.118 11.392 6.174 1.00 77.69 291 LYS A N 1
ATOM 2435 C CA . LYS A 1 291 ? -19.418 12.542 5.585 1.00 77.69 291 LYS A CA 1
ATOM 2436 C C . LYS A 1 291 ? -20.335 13.434 4.747 1.00 77.69 291 LYS A C 1
ATOM 2438 O O . LYS A 1 291 ? -20.169 14.650 4.743 1.00 77.69 291 LYS A O 1
ATOM 2443 N N . LEU A 1 292 ? -21.257 12.826 4.003 1.00 78.75 292 LEU A N 1
ATOM 2444 C CA . LEU A 1 292 ? -22.211 13.523 3.137 1.00 78.75 292 LEU A CA 1
ATOM 2445 C C . LEU A 1 292 ? -23.452 14.023 3.896 1.00 78.75 292 LEU A C 1
ATOM 2447 O O . LEU A 1 292 ? -24.318 14.646 3.288 1.00 78.75 292 LEU A O 1
ATOM 2451 N N . GLY A 1 293 ? -23.546 13.768 5.206 1.00 78.06 293 GLY A N 1
ATOM 2452 C CA . GLY A 1 293 ? -24.680 14.175 6.036 1.00 78.06 293 GLY A CA 1
ATOM 2453 C C . GLY A 1 293 ? -25.944 13.335 5.830 1.00 78.06 293 GLY A C 1
ATOM 2454 O O . GLY A 1 293 ? -27.017 13.729 6.276 1.00 78.06 293 GLY A O 1
ATOM 2455 N N . TYR A 1 294 ? -25.841 12.177 5.171 1.00 76.88 294 TYR A N 1
ATOM 2456 C CA . TYR A 1 294 ? -26.954 11.242 4.965 1.00 76.88 294 TYR A CA 1
ATOM 2457 C C . TYR A 1 294 ? -27.219 10.340 6.175 1.00 76.88 294 TYR A C 1
ATOM 2459 O O . TYR A 1 294 ? -28.223 9.633 6.215 1.00 76.88 294 TYR A O 1
ATOM 2467 N N . SER A 1 295 ? -26.325 10.325 7.161 1.00 72.69 295 SER A N 1
ATOM 2468 C CA . SER A 1 295 ? -26.489 9.580 8.409 1.00 72.69 295 SER A CA 1
ATOM 2469 C C . SER A 1 295 ? -25.963 10.400 9.579 1.00 72.69 295 SER A C 1
ATOM 2471 O O . SER A 1 295 ? -24.886 10.987 9.490 1.00 72.69 295 SER A O 1
ATOM 2473 N N . VAL A 1 296 ? -26.727 10.432 10.672 1.00 65.50 296 VAL A N 1
ATOM 2474 C CA . VAL A 1 296 ? -26.358 11.112 11.921 1.00 65.50 296 VAL A CA 1
ATOM 2475 C C . VAL A 1 296 ? -26.035 10.051 12.967 1.00 65.50 296 VAL A C 1
ATOM 2477 O O . VAL A 1 296 ? -26.735 9.041 13.064 1.00 65.50 296 VAL A O 1
ATOM 2480 N N . ILE A 1 297 ? -24.948 10.274 13.703 1.00 62.53 297 ILE A N 1
ATOM 2481 C CA . ILE A 1 297 ? -24.416 9.368 14.728 1.00 62.53 297 ILE A CA 1
ATOM 2482 C C . ILE A 1 297 ? -24.979 9.741 16.092 1.00 62.53 297 ILE A C 1
ATOM 2484 O O . ILE A 1 297 ? -24.918 10.940 16.459 1.00 62.53 297 ILE A O 1
#

Sequence (297 aa):
MNHLDNHIIDALYSKINSKNDKFKISEQRFNVLFGISPTFYLYEYSSLLEQCIYNKYNGIVLYKYLYILDFIKSIITLFFSPINSNSCENEYAKLYSYLNIINVNRSQISNKKSLRDKLYKTFLFTAPASEEVVTKFHLSTKGIYYRKENINQIYYEIIDLLNLERYNHKKDISVINNMLTMAYKYLTGDNLSIPYYKPMDIYAYYFFNPLDFVNLYALERSVFYELLNNSVIGSNSFMKKSFIYNLNLFIINTLDDIKGIRDNVENYDKIISILLNSNLTLPNNILRDIKLGYSVI

Organism: NCBI:txid310297

Radius of gyration: 19.86 Å; chains: 1; bounding b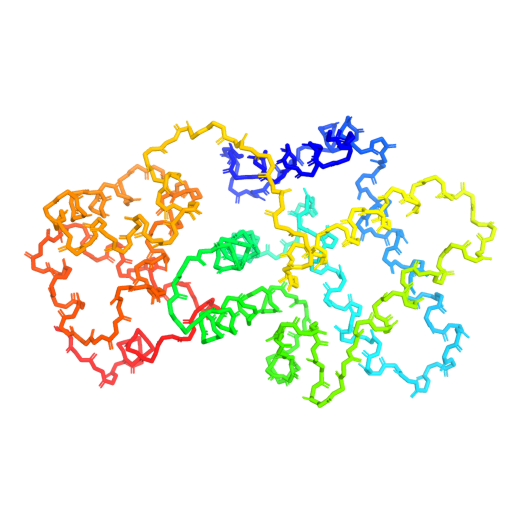ox: 52×34×60 Å

pLDDT: mean 81.4, std 9.83, range [47.0, 95.25]

Secondary structure (DSSP, 8-state):
--HHHHHHHHHHHHHHT--STT----HHHHHHHHSS-HHIIIIIHHHHHHHHHHHHHTTTTHHHHHHHHHHHHHHHHHH---TTSS-HHHHHHHHHHHHHHHHHHHS--S-HHHHHHHHHHHHHHTSSS-HHHHTTEEEETTEEEETTEE-HHHHHHHHHHTTSS--TTHHHHHHHHHHHHHHHHHHHTS-----PPPPSSHHHHHHH-HHHHHHHHHH-HHHHHHHHHHTTSSS--HHHHHHHHHIIIII-SSHHHHHHHHHH-TTHHHHHHHHHH-TTT---HHHHHHHTTSS--

Foldseek 3Di:
DDLLLVLLLVLLVQLQPPPDLQSFDDQVSNCVSQVDGLCCLQPVLLVVLVVLCCVVVVCPVCPVVVLLSLVLNLLSPLRGHDPPQDGSLLNLLQSLLLLVLLQLLVAPDPPSQQLLQQSQLSNSLSGPDDNVQSVQWGADLVAIDRNHDHCPVVNVVSLCSVVPDPDPCNVVSVSSSVSSVVSRCSSNVVDNDRDDDDDPDPLVVCSRHLVVLLCCVVPVVLVLQVLLQCLQPDDNRSSSLSSLVSCQRRPPPDVVSLVVSVVRHPCSVSSLCSVQVSVRHGPDVVNVCVNVVVDDD